Protein AF-A0A7S2IWB9-F1 (afdb_monomer_lite)

pLDDT: mean 87.56, std 14.98, range [42.12, 98.19]

Secondary structure (DSSP, 8-state):
-HHHHHHHHH-HHHHHHHHHHSTTHHHHHHHHHHH---HHHHHHHHHHHHHHHSS-HHHHHHHHHTTHHHHHHHHHHHS-TTTT-HHHHHHHHHHHHHHTSHHHHHHHHHTTHHHHHHHHHHHHHH----S---TT-TT-TT--------HHHHHHHHHHHHHHHHHHHHGGG-TT-TTTHHHHHHHHHHHHHTTGGGGGGGGGSSSS-HHHHHHHHHHHHHHTTSHHHHHHHHSPPTTT-PPPHHHHHHHHHHSSSS-HHHHHHHHHHHHHHHHH-HHHHHHHHHTTSPPP--S--------HHHHHHHHHHHHHTT-S-HHHHHHHHHHHHHHTTT-HHHHHHHHHHT----TT---

Radius of gyration: 24.84 Å; chains: 1; bounding box: 62×41×81 Å

InterPro domains:
  IPR011989 Armadillo-like helical [G3DSA:1.25.10.10] (1-359)
  IPR016024 Armadillo-type fold [SSF48371] (19-287)
  IPR024095 Vesicle tethering protein p115 [PTHR10013] (4-345)

Foldseek 3Di:
DVVLQVVCVVCVPVSLVVCVVDLCNLVVLLCQLQPPPDVVSNLVSLVSLLSNLQPDQVSLLSNLVNPLLVSLLVQLVVDQLQLLDPSLLSSLSSLLSSLLHLNSVLSCLVVCVLLSLLVSLVCLLVGPPPPDPPPPDPDCPVVPVPPDRPLCSSCSSNLSSLVSLVSLLVQCPDPPPPPRNVSSLSSLVSNLVSCLLVCQLSLPPPRHDPSSLLSSLSNLLSSLLDPSVVCQQQDDPPVPDDARNVLSLLCVLLDPDDDPVSNVSSLVSLLVSLLNDLVSLCQQLVQLAPDDCPPDPPDDSPRSNVSLNVQVVCVVVVNHDVNSPVSSVSSNCSSVHPDPVSVVVNVVRPPDPPPPPDD

Sequence (359 aa):
MVVLQRIYHHLPESVNNALLSDAMAVNSLMIILQSCSIDYVRNESLSFLLLLTADNAQIQQAVTMQGLPETLFAMLDEEDLGRGGKVARDVLKCLGNVAGNITCQRCIRETGGVAMLVLAMDKALGGRRAAGTDEDDDEDASNTNRLDVPEEARWACFLMLADIALVFAAAADSPGASGGAAGEKESLEALIRHGALGLLPRLTEEGPSLDAKLRLVRLLDALGANPLALEALNDVDPRGGTAAIFPTLVGLLVGRGPPLALRSALGRALCRAVARHSKLQEYLLASLSPPMDHGTQSAEGVLPGRSIVALLEQAAVGLSEPEHLWFALHLLLAGMRDNADVKGAALPTMRIADPGGDE

Structure (mmCIF, N/CA/C/O backbone):
data_AF-A0A7S2IWB9-F1
#
_entry.id   AF-A0A7S2IWB9-F1
#
loop_
_atom_site.group_PDB
_atom_site.id
_atom_site.type_symbol
_atom_site.label_atom_id
_atom_site.label_alt_id
_atom_site.label_comp_id
_atom_site.label_asym_id
_atom_site.label_entity_id
_atom_site.label_seq_id
_atom_site.pdbx_PDB_ins_code
_atom_site.Cartn_x
_atom_site.Cartn_y
_atom_site.Cartn_z
_atom_site.occupancy
_atom_site.B_iso_or_equiv
_atom_site.auth_seq_id
_atom_site.auth_comp_id
_atom_site.auth_asym_id
_atom_site.auth_atom_id
_atom_site.pdbx_PDB_model_num
ATOM 1 N N . MET A 1 1 ? -11.916 -2.924 31.547 1.00 90.00 1 MET A N 1
ATOM 2 C CA . MET A 1 1 ? -11.608 -3.430 30.192 1.00 90.00 1 MET A CA 1
ATOM 3 C C . MET A 1 1 ? -11.158 -4.882 30.189 1.00 90.00 1 MET A C 1
ATOM 5 O O . MET A 1 1 ? -11.884 -5.688 29.631 1.00 90.00 1 MET A O 1
ATOM 9 N N . VAL A 1 2 ? -10.084 -5.262 30.888 1.00 91.62 2 VAL A N 1
ATOM 10 C CA . VAL A 1 2 ? -9.583 -6.659 30.926 1.00 91.62 2 VAL A CA 1
ATOM 11 C C . VAL A 1 2 ? -10.664 -7.715 31.231 1.00 91.62 2 VAL A C 1
ATOM 13 O O . VAL A 1 2 ? -10.736 -8.745 30.568 1.00 91.62 2 VAL A O 1
ATOM 16 N N . VAL A 1 3 ? -11.556 -7.457 32.197 1.00 95.00 3 VAL A N 1
ATOM 17 C CA . VAL A 1 3 ? -12.666 -8.382 32.512 1.00 95.00 3 VAL A CA 1
ATOM 18 C C . VAL A 1 3 ? -13.630 -8.543 31.331 1.00 95.00 3 VAL A C 1
ATOM 20 O O . VAL A 1 3 ? -14.027 -9.664 31.034 1.00 95.00 3 VAL A O 1
ATOM 23 N N . LEU A 1 4 ? -13.968 -7.457 30.625 1.00 93.75 4 LEU A N 1
ATOM 24 C CA . LEU A 1 4 ? -14.850 -7.505 29.452 1.00 93.75 4 LEU A CA 1
ATOM 25 C C . LEU A 1 4 ? -14.212 -8.287 28.303 1.00 93.75 4 LEU A C 1
ATOM 27 O O . LEU A 1 4 ? -14.884 -9.119 27.706 1.00 93.75 4 LEU A O 1
ATOM 31 N N . GLN A 1 5 ? -12.914 -8.097 28.048 1.00 94.81 5 GLN A N 1
ATOM 32 C CA . GLN A 1 5 ? -12.179 -8.890 27.057 1.00 94.81 5 GLN A CA 1
ATOM 33 C C . GLN A 1 5 ? -12.209 -10.385 27.410 1.00 94.81 5 GLN A C 1
ATOM 35 O O . GLN A 1 5 ? -12.463 -11.231 26.555 1.00 94.81 5 GLN A O 1
ATOM 40 N N . ARG A 1 6 ? -12.014 -10.729 28.691 1.00 95.94 6 ARG A N 1
ATOM 41 C CA . ARG A 1 6 ? -12.081 -12.122 29.149 1.00 95.94 6 ARG A CA 1
ATOM 42 C C . ARG A 1 6 ? -13.478 -12.717 28.982 1.00 95.94 6 ARG A C 1
ATOM 44 O O . ARG A 1 6 ? -13.592 -13.852 28.536 1.00 95.94 6 ARG A O 1
ATOM 51 N N . ILE A 1 7 ? -14.530 -11.961 29.302 1.00 96.50 7 ILE A N 1
ATOM 52 C CA . ILE A 1 7 ? -15.917 -12.387 29.063 1.00 96.50 7 ILE A CA 1
ATOM 53 C C . ILE A 1 7 ? -16.158 -12.576 27.561 1.00 96.50 7 ILE A C 1
ATOM 55 O O . ILE A 1 7 ? -16.725 -13.591 27.172 1.00 96.50 7 ILE A O 1
ATOM 59 N N . TYR A 1 8 ? -15.677 -11.658 26.720 1.00 95.88 8 TYR A N 1
ATOM 60 C CA . TYR A 1 8 ? -15.828 -11.733 25.267 1.00 95.88 8 TYR A CA 1
ATOM 61 C C . TYR A 1 8 ? -15.210 -12.998 24.672 1.00 95.88 8 TYR A C 1
ATOM 63 O O . TYR A 1 8 ? -15.838 -13.651 23.848 1.00 95.88 8 TYR A O 1
ATOM 71 N N . HIS A 1 9 ? -14.028 -13.409 25.139 1.00 95.50 9 HIS A N 1
ATOM 72 C CA . HIS A 1 9 ? -13.406 -14.657 24.689 1.00 95.50 9 HIS A CA 1
ATOM 73 C C . HIS A 1 9 ? -14.229 -15.914 25.001 1.00 95.50 9 HIS A C 1
ATOM 75 O O . HIS A 1 9 ? -14.075 -16.921 24.316 1.00 95.50 9 HIS A O 1
ATOM 81 N N . HIS A 1 10 ? -15.091 -15.873 26.018 1.00 96.62 10 HIS A N 1
ATOM 82 C CA . HIS A 1 10 ? -15.955 -16.997 26.375 1.00 96.62 10 HIS A CA 1
ATOM 83 C C . HIS A 1 10 ? -17.374 -16.870 25.811 1.00 96.62 10 HIS A C 1
ATOM 85 O O . HIS A 1 10 ? -18.030 -17.888 25.605 1.00 96.62 10 HIS A O 1
ATOM 91 N N . LEU A 1 11 ? -17.863 -15.646 25.590 1.00 96.56 11 LEU A N 1
ATOM 92 C CA . LEU A 1 11 ? -19.256 -15.348 25.246 1.00 96.56 11 LEU A CA 1
ATOM 93 C C . LEU A 1 11 ? -19.363 -14.224 24.190 1.00 96.56 11 LEU A C 1
ATOM 95 O O . LEU A 1 11 ? -20.010 -13.205 24.454 1.00 96.56 11 LEU A O 1
ATOM 99 N N . PRO A 1 12 ? -18.756 -14.368 22.997 1.00 95.31 12 PRO A N 1
ATOM 100 C CA . PRO A 1 12 ? -18.666 -13.274 22.028 1.00 95.31 12 PRO A CA 1
ATOM 101 C C . PRO A 1 12 ? -20.040 -12.838 21.506 1.00 95.31 12 PRO A C 1
ATOM 103 O O . PRO A 1 12 ? -20.332 -11.646 21.465 1.00 95.31 12 PRO A O 1
ATOM 106 N N . GLU A 1 13 ? -20.924 -13.785 21.179 1.00 95.12 13 GLU A N 1
ATOM 107 C CA . GLU A 1 13 ? -22.274 -13.485 20.681 1.00 95.12 13 GLU A CA 1
ATOM 108 C C . GLU A 1 13 ? -23.126 -12.763 21.726 1.00 95.12 13 GLU A C 1
ATOM 110 O O . GLU A 1 13 ? -23.769 -11.762 21.420 1.00 95.12 13 GLU A O 1
ATOM 115 N N . SER A 1 14 ? -23.096 -13.223 22.980 1.00 95.44 14 SER A N 1
ATOM 116 C CA . SER A 1 14 ? -23.854 -12.599 24.067 1.00 95.44 14 SER A CA 1
ATOM 117 C C . SER A 1 14 ? -23.387 -11.172 24.332 1.00 95.44 14 SER A C 1
ATOM 119 O O . SER A 1 14 ? -24.215 -10.286 24.533 1.00 95.44 14 SER A O 1
ATOM 121 N N . VAL A 1 15 ? -22.071 -10.934 24.307 1.00 95.06 15 VAL A N 1
ATOM 122 C CA . VAL A 1 15 ? -21.514 -9.587 24.474 1.00 95.06 15 VAL A CA 1
ATOM 123 C C . VAL A 1 15 ? -21.871 -8.705 23.279 1.00 95.06 15 VAL A C 1
ATOM 125 O O . VAL A 1 15 ? -22.332 -7.588 23.487 1.00 95.06 15 VAL A O 1
ATOM 128 N N . ASN A 1 16 ? -21.736 -9.202 22.047 1.00 94.50 16 ASN A N 1
ATOM 129 C CA . ASN A 1 16 ? -22.111 -8.462 20.841 1.00 94.50 16 ASN A CA 1
ATOM 130 C C . ASN A 1 16 ? -23.588 -8.059 20.858 1.00 94.50 16 ASN A C 1
ATOM 132 O O . ASN A 1 16 ? -23.910 -6.894 20.641 1.00 94.50 16 ASN A O 1
ATOM 136 N N . ASN A 1 17 ? -24.478 -8.996 21.180 1.00 94.31 17 ASN A N 1
ATOM 137 C CA . ASN A 1 17 ? -25.911 -8.735 21.269 1.00 94.31 17 ASN A CA 1
ATOM 138 C C . ASN A 1 17 ? -26.231 -7.726 22.376 1.00 94.31 17 ASN A C 1
ATOM 140 O O . ASN A 1 17 ? -27.029 -6.820 22.156 1.00 94.31 17 ASN A O 1
ATOM 144 N N . ALA A 1 18 ? -25.583 -7.837 23.541 1.00 94.56 18 ALA A N 1
ATOM 145 C CA . ALA A 1 18 ? -25.755 -6.877 24.626 1.00 94.56 18 ALA A CA 1
ATOM 146 C C . ALA A 1 18 ? -25.308 -5.465 24.208 1.00 94.56 18 ALA A C 1
ATOM 148 O O . ALA A 1 18 ? -26.065 -4.511 24.382 1.00 94.56 18 ALA A O 1
ATOM 149 N N . LEU A 1 19 ? -24.127 -5.340 23.592 1.00 94.00 19 LEU A N 1
ATOM 150 C CA . LEU A 1 19 ? -23.590 -4.064 23.110 1.00 94.00 19 LEU A CA 1
ATOM 151 C C . LEU A 1 19 ? -24.460 -3.426 22.024 1.00 94.00 19 LEU A C 1
ATOM 153 O O . LEU A 1 19 ? -24.614 -2.212 22.015 1.00 94.00 19 LEU A O 1
ATOM 157 N N . LEU A 1 20 ? -25.023 -4.227 21.119 1.00 94.25 20 LEU A N 1
ATOM 158 C CA . LEU A 1 20 ? -25.897 -3.737 20.051 1.00 94.25 20 LEU A CA 1
ATOM 159 C C . LEU A 1 20 ? -27.316 -3.423 20.549 1.00 94.25 20 LEU A C 1
ATOM 161 O O . LEU A 1 20 ? -28.002 -2.597 19.952 1.00 94.25 20 LEU A O 1
ATOM 165 N N . SER A 1 21 ? -27.759 -4.061 21.637 1.00 95.25 21 SER A N 1
ATOM 166 C CA . SER A 1 21 ? -29.061 -3.785 22.258 1.00 95.25 21 SER A CA 1
ATOM 167 C C . SER A 1 21 ? -29.086 -2.491 23.076 1.00 95.25 21 SER A C 1
ATOM 169 O O . SER A 1 21 ? -30.143 -1.876 23.214 1.00 95.25 21 SER A O 1
ATOM 171 N N . ASP A 1 22 ? -27.934 -2.063 23.600 1.00 94.06 22 ASP A N 1
ATOM 172 C CA . ASP A 1 22 ? -27.782 -0.813 24.342 1.00 94.06 22 ASP A CA 1
ATOM 173 C C . ASP A 1 22 ? -27.199 0.283 23.440 1.00 94.06 22 ASP A C 1
ATOM 175 O O . ASP A 1 22 ? -26.006 0.303 23.131 1.00 94.06 22 ASP A O 1
ATOM 179 N N . ALA A 1 23 ? -28.043 1.247 23.064 1.00 84.00 23 ALA A N 1
ATOM 180 C CA . ALA A 1 23 ? -27.674 2.361 22.191 1.00 84.00 23 ALA A CA 1
ATOM 181 C C . ALA A 1 23 ? -26.480 3.196 22.704 1.00 84.00 23 ALA A C 1
ATOM 183 O O . ALA A 1 23 ? -25.800 3.842 21.906 1.00 84.00 23 ALA A O 1
ATOM 184 N N . MET A 1 24 ? -26.202 3.190 24.014 1.00 93.06 24 MET A N 1
ATOM 185 C CA . MET A 1 24 ? -25.128 3.984 24.622 1.00 93.06 24 MET A CA 1
ATOM 186 C C . MET A 1 24 ? -23.838 3.195 24.858 1.00 93.06 24 MET A C 1
ATOM 188 O O . MET A 1 24 ? -22.800 3.805 25.140 1.00 93.06 24 MET A O 1
ATOM 192 N N . ALA A 1 25 ? -23.868 1.866 24.750 1.00 93.75 25 ALA A N 1
ATOM 193 C CA . ALA A 1 25 ? -22.729 1.027 25.108 1.00 93.75 25 ALA A CA 1
ATOM 194 C C . ALA A 1 25 ? -21.527 1.261 24.182 1.00 93.75 25 ALA A C 1
ATOM 196 O O . ALA A 1 25 ? -20.418 1.516 24.656 1.00 93.75 25 ALA A O 1
ATOM 197 N N . VAL A 1 26 ? -21.754 1.259 22.864 1.00 93.56 26 VAL A N 1
ATOM 198 C CA . VAL A 1 26 ? -20.703 1.542 21.870 1.00 93.56 26 VAL A CA 1
ATOM 199 C C . VAL A 1 26 ? -20.171 2.972 22.034 1.00 93.56 26 VAL A C 1
ATOM 201 O O . VAL A 1 26 ? -18.960 3.172 22.064 1.00 93.56 26 VAL A O 1
ATOM 204 N N . ASN A 1 27 ? -21.063 3.942 22.271 1.00 94.25 27 ASN A N 1
ATOM 205 C CA . ASN A 1 27 ? -20.683 5.343 22.488 1.00 94.25 27 ASN A CA 1
ATOM 206 C C . ASN A 1 27 ? -19.792 5.520 23.722 1.00 94.25 27 ASN A C 1
ATOM 208 O O . ASN A 1 27 ? -18.806 6.248 23.695 1.00 94.25 27 ASN A O 1
ATOM 212 N N . SER A 1 28 ? -20.088 4.795 24.797 1.00 94.75 28 SER A N 1
ATOM 213 C CA . SER A 1 28 ? -19.280 4.827 26.015 1.00 94.75 28 SER A CA 1
ATOM 214 C C . SER A 1 28 ? -17.876 4.253 25.785 1.00 94.75 28 SER A C 1
ATOM 216 O O . SER A 1 28 ? -16.904 4.798 26.306 1.00 94.75 28 SER A O 1
ATOM 218 N N . LEU A 1 29 ? -17.738 3.199 24.971 1.00 94.75 29 LEU A N 1
ATOM 219 C CA . LEU A 1 29 ? -16.427 2.676 24.562 1.00 94.75 29 LEU A CA 1
ATOM 220 C C . LEU A 1 29 ? -15.639 3.695 23.730 1.00 94.75 29 LEU A C 1
ATOM 222 O O . LEU A 1 29 ? -14.445 3.884 23.973 1.00 94.75 29 LEU A O 1
ATOM 226 N N . MET A 1 30 ? -16.310 4.383 22.804 1.00 96.69 30 MET A N 1
ATOM 227 C CA . MET A 1 30 ? -15.695 5.429 21.986 1.00 96.69 30 MET A CA 1
ATOM 228 C C . MET A 1 30 ? -15.232 6.626 22.818 1.00 96.69 30 MET A C 1
ATOM 230 O O . MET A 1 30 ? -14.096 7.064 22.656 1.00 96.69 30 MET A O 1
ATOM 234 N N . ILE A 1 31 ? -16.032 7.082 23.788 1.00 96.62 31 ILE A N 1
ATOM 235 C CA . ILE A 1 31 ? -15.641 8.152 24.721 1.00 96.62 31 ILE A CA 1
ATOM 236 C C . ILE A 1 31 ? -14.392 7.759 25.521 1.00 96.62 31 ILE A C 1
ATOM 238 O O . ILE A 1 31 ? -13.494 8.579 25.708 1.00 96.62 31 ILE A O 1
ATOM 242 N N . ILE A 1 32 ? -14.291 6.502 25.974 1.00 96.00 32 ILE A N 1
ATOM 243 C CA . ILE A 1 32 ? -13.085 6.022 26.666 1.00 96.00 32 ILE A CA 1
ATOM 244 C C . ILE A 1 32 ? -11.876 6.066 25.726 1.00 96.00 32 ILE A C 1
ATOM 246 O O . ILE A 1 32 ? -10.801 6.475 26.152 1.00 96.00 32 ILE A O 1
ATOM 250 N N . LEU A 1 33 ? -12.026 5.673 24.460 1.00 96.38 33 LEU A N 1
ATOM 251 C CA . LEU A 1 33 ? -10.920 5.724 23.504 1.00 96.38 33 LEU A CA 1
ATOM 252 C C . LEU A 1 33 ? -10.476 7.171 23.208 1.00 96.38 33 LEU A C 1
ATOM 254 O O . LEU A 1 33 ? -9.281 7.437 23.147 1.00 96.38 33 LEU A O 1
ATOM 258 N N . GLN A 1 34 ? -11.429 8.095 23.059 1.00 95.88 34 GLN A N 1
ATOM 259 C CA . GLN A 1 34 ? -11.192 9.475 22.618 1.00 95.88 34 GLN A CA 1
ATOM 260 C C . GLN A 1 34 ? -10.764 10.429 23.737 1.00 95.88 34 GLN A C 1
ATOM 262 O O . GLN A 1 34 ? -10.022 11.374 23.491 1.00 95.88 34 GLN A O 1
ATOM 267 N N . SER A 1 35 ? -11.275 10.244 24.956 1.00 94.81 35 SER A N 1
ATOM 268 C CA . SER A 1 35 ? -11.145 11.233 26.037 1.00 94.81 35 SER A CA 1
ATOM 269 C C . SER A 1 35 ? -10.413 10.715 27.274 1.00 94.81 35 SER A C 1
ATOM 271 O O . SER A 1 35 ? -10.185 11.482 28.211 1.00 94.81 35 SER A O 1
ATOM 273 N N . CYS A 1 36 ? -10.051 9.429 27.331 1.00 94.19 36 CYS A N 1
ATOM 274 C CA . CYS A 1 36 ? -9.325 8.910 28.484 1.00 94.19 36 CYS A CA 1
ATOM 275 C C . CYS A 1 36 ? -7.863 9.367 28.457 1.00 94.19 36 CYS A C 1
ATOM 277 O O . CYS A 1 36 ? -7.099 8.988 27.576 1.00 94.19 36 CYS A O 1
ATOM 279 N N . SER A 1 37 ? -7.460 10.121 29.480 1.00 93.88 37 SER A N 1
ATOM 280 C CA . SER A 1 37 ? -6.076 10.572 29.678 1.00 93.88 37 SER A CA 1
ATOM 281 C C . SER A 1 37 ? -5.134 9.484 30.205 1.00 93.88 37 SER A C 1
ATOM 283 O O . SER A 1 37 ? -3.933 9.708 30.313 1.00 93.88 37 SER A O 1
ATOM 285 N N . ILE A 1 38 ? -5.663 8.313 30.577 1.00 95.75 38 ILE A N 1
ATOM 286 C CA . ILE A 1 38 ? -4.877 7.205 31.120 1.00 95.75 38 ILE A CA 1
ATOM 287 C C . ILE A 1 38 ? -4.569 6.230 29.983 1.00 95.75 38 ILE A C 1
ATOM 289 O O . ILE A 1 38 ? -5.414 5.402 29.633 1.00 95.75 38 ILE A O 1
ATOM 293 N N . ASP A 1 39 ? -3.340 6.276 29.461 1.00 93.69 39 ASP A N 1
ATOM 294 C CA . ASP A 1 39 ? -2.901 5.456 28.320 1.00 93.69 39 ASP A CA 1
ATOM 295 C C . ASP A 1 39 ? -3.203 3.971 28.493 1.00 93.69 39 ASP A C 1
ATOM 297 O O . ASP A 1 39 ? -3.683 3.319 27.572 1.00 93.69 39 ASP A O 1
ATOM 301 N N . TYR A 1 40 ? -2.986 3.421 29.690 1.00 95.12 40 TYR A N 1
ATOM 302 C CA . TYR A 1 40 ? -3.291 2.017 29.960 1.00 95.12 40 TYR A CA 1
ATOM 303 C C . TYR A 1 40 ? -4.772 1.687 29.715 1.00 95.12 40 TYR A C 1
ATOM 305 O O . TYR A 1 40 ? -5.094 0.696 29.065 1.00 95.12 40 TYR A O 1
ATOM 313 N N . VAL A 1 41 ? -5.689 2.535 30.189 1.00 95.81 41 VAL A N 1
ATOM 314 C CA . VAL A 1 41 ? -7.133 2.323 30.014 1.00 95.81 41 VAL A CA 1
ATOM 315 C C . VAL A 1 41 ? -7.530 2.516 28.550 1.00 95.81 41 VAL A C 1
ATOM 317 O O . VAL A 1 41 ? -8.294 1.704 28.026 1.00 95.81 41 VAL A O 1
ATOM 320 N N . ARG A 1 42 ? -6.973 3.533 27.880 1.00 96.50 42 ARG A N 1
ATOM 321 C CA . ARG A 1 42 ? -7.159 3.785 26.443 1.00 96.50 42 ARG A CA 1
ATOM 322 C C . ARG A 1 42 ? -6.704 2.587 25.599 1.00 96.50 42 ARG A C 1
ATOM 324 O O . ARG A 1 42 ? -7.469 2.093 24.775 1.00 96.50 42 ARG A O 1
ATOM 331 N N . ASN A 1 43 ? -5.517 2.047 25.872 1.00 95.88 43 ASN A N 1
ATOM 332 C CA . ASN A 1 43 ? -4.926 0.914 25.151 1.00 95.88 43 ASN A CA 1
ATOM 333 C C . ASN A 1 43 ? -5.683 -0.404 25.385 1.00 95.88 43 ASN A C 1
ATOM 335 O O . ASN A 1 43 ? -5.835 -1.216 24.468 1.00 95.88 43 ASN A O 1
ATOM 339 N N . GLU A 1 44 ? -6.206 -0.622 26.592 1.00 96.44 44 GLU A N 1
ATOM 340 C CA . GLU A 1 44 ? -7.084 -1.761 26.881 1.00 96.44 44 GLU A CA 1
ATOM 341 C C . GLU A 1 44 ? -8.476 -1.602 26.241 1.00 96.44 44 GLU A C 1
ATOM 343 O O . GLU A 1 44 ? -9.094 -2.598 25.858 1.00 96.44 44 GLU A O 1
ATOM 348 N N . SER A 1 45 ? -8.970 -0.366 26.089 1.00 96.62 45 SER A N 1
ATOM 349 C CA . SER A 1 45 ? -10.192 -0.074 25.325 1.00 96.62 45 SER A CA 1
ATOM 350 C C . SER A 1 45 ? -9.993 -0.373 23.837 1.00 96.62 45 SER A C 1
ATOM 352 O O . SER A 1 45 ? -10.792 -1.096 23.244 1.00 96.62 45 SER A O 1
ATOM 354 N N . LEU A 1 46 ? -8.873 0.073 23.255 1.00 97.44 46 LEU A N 1
ATOM 355 C CA . LEU A 1 46 ? -8.477 -0.263 21.885 1.00 97.44 46 LEU A CA 1
ATOM 356 C C . LEU A 1 46 ? -8.375 -1.781 21.681 1.00 97.44 46 LEU A C 1
ATOM 358 O O . LEU A 1 46 ? -8.905 -2.311 20.709 1.00 97.44 46 LEU A O 1
ATOM 362 N N . SER A 1 47 ? -7.733 -2.488 22.615 1.00 96.81 47 SER A N 1
ATOM 363 C CA . SER A 1 47 ? -7.605 -3.950 22.558 1.00 96.81 47 SER A CA 1
ATOM 364 C C . SER A 1 47 ? -8.971 -4.643 22.591 1.00 96.81 47 SER A C 1
ATOM 366 O O . SER A 1 47 ? -9.175 -5.652 21.920 1.00 96.81 47 SER A O 1
ATOM 368 N N . PHE A 1 48 ? -9.937 -4.093 23.332 1.00 97.12 48 PHE A N 1
ATOM 369 C CA . PHE A 1 48 ? -11.302 -4.610 23.337 1.00 97.12 48 PHE A CA 1
ATOM 370 C C . PHE A 1 48 ? -12.046 -4.300 22.029 1.00 97.12 48 PHE A C 1
ATOM 372 O O . PHE A 1 48 ? -12.682 -5.190 21.471 1.00 97.12 48 PHE A O 1
ATOM 379 N N . LEU A 1 49 ? -11.912 -3.086 21.486 1.00 97.12 49 LEU A N 1
ATOM 380 C CA . LEU A 1 49 ? -12.471 -2.725 20.178 1.00 97.12 49 LEU A CA 1
ATOM 381 C C . LEU A 1 49 ? -11.909 -3.589 19.047 1.00 97.12 49 LEU A C 1
ATOM 383 O O . LEU A 1 49 ? -12.656 -3.984 18.155 1.00 97.12 49 LEU A O 1
ATOM 387 N N . LEU A 1 50 ? -10.626 -3.943 19.102 1.00 96.75 50 LEU A N 1
ATOM 388 C CA . LEU A 1 50 ? -10.016 -4.880 18.165 1.00 96.75 50 LEU A CA 1
ATOM 389 C C . LEU A 1 50 ? -10.725 -6.248 18.178 1.00 96.75 50 LEU A C 1
ATOM 391 O O . LEU A 1 50 ? -10.992 -6.806 17.116 1.00 96.75 50 LEU A O 1
ATOM 395 N N . LEU A 1 51 ? -11.071 -6.771 19.360 1.00 96.56 51 LEU A N 1
ATOM 396 C CA . LEU A 1 51 ? -11.820 -8.029 19.492 1.00 96.56 51 LEU A CA 1
ATOM 397 C C . LEU A 1 51 ? -13.254 -7.911 18.962 1.00 96.56 51 LEU A C 1
ATOM 399 O O . LEU A 1 51 ? -13.743 -8.819 18.290 1.00 96.56 51 LEU A O 1
ATOM 403 N N . LEU A 1 52 ? -13.924 -6.797 19.263 1.00 96.50 52 LEU A N 1
ATOM 404 C CA . LEU A 1 52 ? -15.305 -6.550 18.848 1.00 96.50 52 LEU A CA 1
ATOM 405 C C . LEU A 1 52 ? -15.438 -6.351 17.334 1.00 96.50 52 LEU A C 1
ATOM 407 O O . LEU A 1 52 ? -16.428 -6.764 16.735 1.00 96.50 52 LEU A O 1
ATOM 411 N N . THR A 1 53 ? -14.450 -5.712 16.711 1.00 97.00 53 THR A N 1
ATOM 412 C CA . THR A 1 53 ? -14.484 -5.379 15.283 1.00 97.00 53 THR A CA 1
ATOM 413 C C . THR A 1 53 ? -13.987 -6.502 14.384 1.00 97.00 53 THR A C 1
ATOM 415 O O . THR A 1 53 ? -14.175 -6.383 13.181 1.00 97.00 53 THR A O 1
ATOM 418 N N . ALA A 1 54 ? -13.395 -7.576 14.918 1.00 96.06 54 ALA A N 1
ATOM 419 C CA . ALA A 1 54 ? -12.787 -8.639 14.111 1.00 96.06 54 ALA A CA 1
ATOM 420 C C . ALA A 1 54 ? -13.759 -9.236 13.079 1.00 96.06 54 ALA A C 1
ATOM 422 O O . ALA A 1 54 ? -13.458 -9.231 11.891 1.00 96.06 54 ALA A O 1
ATOM 423 N N . ASP A 1 55 ? -14.955 -9.646 13.517 1.00 92.25 55 ASP A N 1
ATOM 424 C CA . ASP A 1 55 ? -15.906 -10.390 12.675 1.00 92.25 55 ASP A CA 1
ATOM 425 C C . ASP A 1 55 ? -17.356 -9.878 12.783 1.00 92.25 55 ASP A C 1
ATOM 427 O O . ASP A 1 55 ? -18.307 -10.580 12.441 1.00 92.25 55 ASP A O 1
ATOM 431 N N . ASN A 1 56 ? -17.565 -8.651 13.277 1.00 95.81 56 ASN A N 1
ATOM 432 C CA . ASN A 1 56 ? -18.908 -8.099 13.474 1.00 95.81 56 ASN A CA 1
ATOM 433 C C . ASN A 1 56 ? -19.149 -6.827 12.651 1.00 95.81 56 ASN A C 1
ATOM 435 O O . ASN A 1 56 ? -18.822 -5.716 13.071 1.00 95.81 56 ASN A O 1
ATOM 439 N N . ALA A 1 57 ? -19.802 -6.991 11.498 1.00 96.06 57 ALA A N 1
ATOM 440 C CA . ALA A 1 57 ? -20.104 -5.899 10.574 1.00 96.06 57 ALA A CA 1
ATOM 441 C C . ALA A 1 57 ? -21.003 -4.801 11.169 1.00 96.06 57 ALA A C 1
ATOM 443 O O . ALA A 1 57 ? -20.850 -3.633 10.814 1.00 96.06 57 ALA A O 1
ATOM 444 N N . GLN A 1 58 ? -21.925 -5.151 12.072 1.00 96.38 58 GLN A N 1
ATOM 445 C CA . GLN A 1 58 ? -22.809 -4.171 12.710 1.00 96.38 58 GLN A CA 1
ATOM 446 C C . GLN A 1 58 ? -22.040 -3.319 13.717 1.00 96.38 58 GLN A C 1
ATOM 448 O O . GLN A 1 58 ? -22.192 -2.100 13.728 1.00 96.38 58 GLN A O 1
ATOM 453 N N . ILE A 1 59 ? -21.168 -3.942 14.515 1.00 96.75 59 ILE A N 1
ATOM 454 C CA . ILE A 1 59 ? -20.307 -3.204 15.440 1.00 96.75 59 ILE A CA 1
ATOM 455 C C . ILE A 1 59 ? -19.328 -2.327 14.668 1.00 96.75 59 ILE A C 1
ATOM 457 O O . ILE A 1 59 ? -19.220 -1.156 15.010 1.00 96.75 59 ILE A O 1
ATOM 461 N N . GLN A 1 60 ? -18.678 -2.843 13.616 1.00 97.69 60 GLN A N 1
ATOM 462 C CA . GLN A 1 60 ? -17.804 -2.054 12.736 1.00 97.69 60 GLN A CA 1
ATOM 463 C C . GLN A 1 60 ? -18.515 -0.788 12.237 1.00 97.69 60 GLN A C 1
ATOM 465 O O . GLN A 1 60 ? -17.983 0.308 12.376 1.00 97.69 60 GLN A O 1
ATOM 470 N N . GLN A 1 61 ? -19.744 -0.915 11.726 1.00 96.81 61 GLN A N 1
ATOM 471 C CA . GLN A 1 61 ? -20.530 0.239 11.286 1.00 96.81 61 GLN A CA 1
ATOM 472 C C . GLN A 1 61 ? -20.848 1.189 12.447 1.00 96.81 61 GLN A C 1
ATOM 474 O O . GLN A 1 61 ? -20.657 2.394 12.309 1.00 96.81 61 GLN A O 1
ATOM 479 N N . ALA A 1 62 ? -21.278 0.669 13.599 1.00 96.44 62 ALA A N 1
ATOM 480 C CA . ALA A 1 62 ? -21.619 1.487 14.761 1.00 96.44 62 ALA A CA 1
ATOM 481 C C . ALA A 1 62 ? -20.426 2.311 15.276 1.00 96.44 62 ALA A C 1
ATOM 483 O O . ALA A 1 62 ? -20.576 3.509 15.509 1.00 96.44 62 ALA A O 1
ATOM 484 N N . VAL A 1 63 ? -19.240 1.704 15.409 1.00 97.12 63 VAL A N 1
ATOM 485 C CA . VAL A 1 63 ? -18.028 2.417 15.853 1.00 97.12 63 VAL A CA 1
ATOM 486 C C . VAL A 1 63 ? -17.520 3.388 14.788 1.00 97.12 63 VAL A C 1
ATOM 488 O O . VAL A 1 63 ? -17.070 4.481 15.123 1.00 97.12 63 VAL A O 1
ATOM 491 N N . THR A 1 64 ? -17.636 3.045 13.499 1.00 97.00 64 THR A N 1
ATOM 492 C CA . THR A 1 64 ? -17.263 3.953 12.408 1.00 97.00 64 THR A CA 1
ATOM 493 C C . THR A 1 64 ? -18.131 5.210 12.408 1.00 97.00 64 THR A C 1
ATOM 495 O O . THR A 1 64 ? -17.591 6.308 12.330 1.00 97.00 64 THR A O 1
ATOM 498 N N . MET A 1 65 ? -19.446 5.079 12.605 1.00 95.00 65 MET A N 1
ATOM 499 C CA . MET A 1 65 ? -20.365 6.227 12.694 1.00 95.00 65 MET A CA 1
ATOM 500 C C . MET A 1 65 ? -20.111 7.122 13.919 1.00 95.00 65 MET A C 1
ATOM 502 O O . MET A 1 65 ? -20.591 8.251 13.964 1.00 95.00 65 MET A O 1
ATOM 506 N N . GLN A 1 66 ? -19.357 6.635 14.907 1.00 95.56 66 GLN A N 1
ATOM 507 C CA . GLN A 1 66 ? -18.950 7.383 16.101 1.00 95.56 66 GLN A CA 1
ATOM 508 C C . GLN A 1 66 ? -17.533 7.975 15.993 1.00 95.56 66 GLN A C 1
ATOM 510 O O . GLN A 1 66 ? -16.970 8.434 16.987 1.00 95.56 66 GLN A O 1
ATOM 515 N N . GLY A 1 67 ? -16.945 7.975 14.795 1.00 95.94 67 GLY A N 1
ATOM 516 C CA . GLY A 1 67 ? -15.655 8.609 14.533 1.00 95.94 67 GLY A CA 1
ATOM 517 C C . GLY A 1 67 ? -14.441 7.752 14.906 1.00 95.94 67 GLY A C 1
ATOM 518 O O . GLY A 1 67 ? -13.396 8.271 15.317 1.00 95.94 67 GLY A O 1
ATOM 519 N N . LEU A 1 68 ? -14.570 6.419 14.842 1.00 97.12 68 LEU A N 1
ATOM 520 C CA . LEU A 1 68 ? -13.435 5.525 15.082 1.00 97.12 68 LEU A CA 1
ATOM 521 C C . LEU A 1 68 ? -12.262 5.774 14.114 1.00 97.12 68 LEU A C 1
ATOM 523 O O . LEU A 1 68 ? -11.145 5.857 14.617 1.00 97.12 68 LEU A O 1
ATOM 527 N N . PRO A 1 69 ? -12.441 5.918 12.784 1.00 96.88 69 PRO A N 1
ATOM 528 C CA . PRO A 1 69 ? -11.315 6.126 11.872 1.00 96.88 69 PRO A CA 1
ATOM 529 C C . PRO A 1 69 ? -10.444 7.331 12.234 1.00 96.88 69 PRO A C 1
ATOM 531 O O . PRO A 1 69 ? -9.225 7.206 12.297 1.00 96.88 69 PRO A O 1
ATOM 534 N N . GLU A 1 70 ? -11.059 8.473 12.537 1.00 97.06 70 GLU A N 1
ATOM 535 C CA . GLU A 1 70 ? -10.375 9.714 12.911 1.00 97.06 70 GLU A CA 1
ATOM 536 C C . GLU A 1 70 ? -9.612 9.521 14.221 1.00 97.06 70 GLU A C 1
ATOM 538 O O . GLU A 1 70 ? -8.457 9.926 14.340 1.00 97.06 70 GLU A O 1
ATOM 543 N N . THR A 1 71 ? -10.236 8.827 15.178 1.00 97.44 71 THR A N 1
ATOM 544 C CA . THR A 1 71 ? -9.608 8.481 16.459 1.00 97.44 71 THR A CA 1
ATOM 545 C C . THR A 1 71 ? -8.391 7.576 16.249 1.00 97.44 71 THR A C 1
ATOM 547 O O . THR A 1 71 ? -7.341 7.809 16.842 1.00 97.44 71 THR A O 1
ATOM 550 N N . LEU A 1 72 ? -8.496 6.562 15.382 1.00 97.75 72 LEU A N 1
ATOM 551 C CA . LEU A 1 72 ? -7.388 5.655 15.075 1.00 97.75 72 LEU A CA 1
ATOM 552 C C . LEU A 1 72 ? -6.239 6.391 14.372 1.00 97.75 72 LEU A C 1
ATOM 554 O O . LEU A 1 72 ? -5.088 6.178 14.739 1.00 97.75 72 LEU A O 1
ATOM 558 N N . PHE A 1 73 ? -6.517 7.281 13.413 1.00 97.50 73 PHE A N 1
ATOM 559 C CA . PHE A 1 73 ? -5.466 8.078 12.770 1.00 97.50 73 PHE A CA 1
ATOM 560 C C . PHE A 1 73 ? -4.790 9.050 13.742 1.00 97.50 73 PHE A C 1
ATOM 562 O O . PHE A 1 73 ? -3.565 9.126 13.740 1.00 97.50 73 PHE A O 1
ATOM 569 N N . ALA A 1 74 ? -5.546 9.703 14.632 1.00 96.06 74 ALA A N 1
ATOM 570 C CA . ALA A 1 74 ? -4.969 10.542 15.683 1.00 96.06 74 ALA A CA 1
ATOM 571 C C . ALA A 1 74 ? -4.025 9.739 16.600 1.00 96.06 74 ALA A C 1
ATOM 573 O O . ALA A 1 74 ? -2.916 10.181 16.891 1.00 96.06 74 ALA A O 1
ATOM 574 N N . MET A 1 75 ? -4.412 8.515 16.980 1.00 95.75 75 MET A N 1
ATOM 575 C CA . MET A 1 75 ? -3.531 7.618 17.736 1.00 95.75 75 MET A CA 1
ATOM 576 C C . MET A 1 75 ? -2.294 7.188 16.926 1.00 95.75 75 MET A C 1
ATOM 578 O O . MET A 1 75 ? -1.210 7.092 17.489 1.00 95.75 75 MET A O 1
ATOM 582 N N . LEU A 1 76 ? -2.405 6.943 15.613 1.00 95.25 76 LEU A N 1
ATOM 583 C CA . LEU A 1 76 ? -1.234 6.635 14.768 1.00 95.25 76 LEU A CA 1
ATOM 584 C C . LEU A 1 76 ? -0.255 7.807 14.661 1.00 95.25 76 LEU A C 1
ATOM 586 O O . LEU A 1 76 ? 0.953 7.588 14.514 1.00 95.25 76 LEU A O 1
ATOM 590 N N . ASP A 1 77 ? -0.751 9.040 14.726 1.00 93.81 77 ASP A N 1
ATOM 591 C CA . ASP A 1 77 ? 0.094 10.228 14.690 1.00 93.81 77 ASP A CA 1
ATOM 592 C C . ASP A 1 77 ? 0.943 10.374 15.960 1.00 93.81 77 ASP A C 1
ATOM 594 O O . ASP A 1 77 ? 2.111 10.768 15.856 1.00 93.81 77 ASP A O 1
ATOM 598 N N . GLU A 1 78 ? 0.418 9.955 17.116 1.00 92.38 78 GLU A N 1
ATOM 599 C CA . GLU A 1 78 ? 1.142 9.883 18.395 1.00 92.38 78 GLU A CA 1
ATOM 600 C C . GLU A 1 78 ? 2.242 8.800 18.403 1.00 92.38 78 GLU A C 1
ATOM 602 O O . GLU A 1 78 ? 3.241 8.923 19.114 1.00 92.38 78 GLU A O 1
ATOM 607 N N . GLU A 1 79 ? 2.093 7.747 17.595 1.00 91.94 79 GLU A N 1
ATOM 608 C CA . GLU A 1 79 ? 2.963 6.570 17.619 1.00 91.94 79 GLU A CA 1
ATOM 609 C C . GLU A 1 79 ? 4.173 6.660 16.660 1.00 91.94 79 GLU A C 1
ATOM 611 O O . GLU A 1 79 ? 4.128 7.237 15.565 1.00 91.94 79 GLU A O 1
ATOM 616 N N . ASP A 1 80 ? 5.280 6.005 17.041 1.00 90.06 80 ASP A N 1
ATOM 617 C CA . ASP A 1 80 ? 6.444 5.803 16.166 1.00 90.06 80 ASP A CA 1
ATOM 618 C C . ASP A 1 80 ? 6.246 4.554 15.295 1.00 90.06 80 ASP A C 1
ATOM 620 O O . ASP A 1 80 ? 6.597 3.426 15.667 1.00 90.06 80 ASP A O 1
ATOM 624 N N . LEU A 1 81 ? 5.696 4.769 14.098 1.00 91.38 81 LEU A N 1
ATOM 625 C CA . LEU A 1 81 ? 5.428 3.707 13.125 1.00 91.38 81 LEU A CA 1
ATOM 626 C C . LEU A 1 81 ? 6.692 2.939 12.711 1.00 91.38 81 LEU A C 1
ATOM 628 O O . LEU A 1 81 ? 6.591 1.763 12.372 1.00 91.38 81 LEU A O 1
ATOM 632 N N . GLY A 1 82 ? 7.873 3.563 12.791 1.00 86.12 82 GLY A N 1
ATOM 633 C CA . GLY A 1 82 ? 9.147 2.918 12.474 1.00 86.12 82 GLY A CA 1
ATOM 634 C C . GLY A 1 82 ? 9.666 1.993 13.579 1.00 86.12 82 GLY A C 1
ATOM 635 O O . GLY A 1 82 ? 10.557 1.187 13.321 1.00 86.12 82 GLY A O 1
ATOM 636 N N . ARG A 1 83 ? 9.138 2.091 14.807 1.00 85.75 83 ARG A N 1
ATOM 637 C CA . ARG A 1 83 ? 9.420 1.136 15.898 1.00 85.75 83 ARG A CA 1
ATOM 638 C C . ARG A 1 83 ? 8.450 -0.039 15.916 1.00 85.75 83 ARG A C 1
ATOM 640 O O . ARG A 1 83 ? 8.734 -1.055 16.545 1.00 85.75 83 ARG A O 1
ATOM 647 N N . GLY A 1 84 ? 7.297 0.107 15.266 1.00 84.06 84 GLY A N 1
ATOM 648 C CA . GLY A 1 84 ? 6.293 -0.945 15.200 1.00 84.06 84 GLY A CA 1
ATOM 649 C C . GLY A 1 84 ? 5.724 -1.328 16.565 1.00 84.06 84 GLY A C 1
ATOM 650 O O . GLY A 1 84 ? 5.534 -2.515 16.823 1.00 84.06 84 GLY A O 1
ATOM 651 N N . GLY A 1 85 ? 5.489 -0.35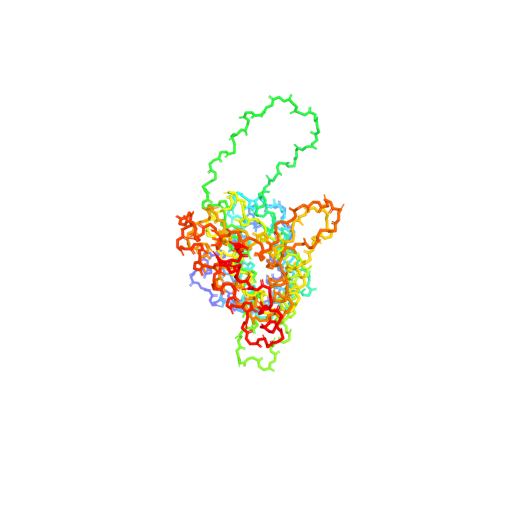9 17.455 1.00 90.38 85 GLY A N 1
ATOM 652 C CA . GLY A 1 85 ? 4.977 -0.598 18.809 1.00 90.38 85 GLY A CA 1
ATOM 653 C C . GLY A 1 85 ? 3.662 -1.391 18.841 1.00 90.38 85 GLY A C 1
ATOM 654 O O . GLY A 1 85 ? 2.894 -1.399 17.879 1.00 90.38 85 GLY A O 1
ATOM 655 N N . LYS A 1 86 ? 3.379 -2.076 19.962 1.00 92.88 86 LYS A N 1
ATOM 656 C CA . LYS A 1 86 ? 2.140 -2.867 20.118 1.00 92.88 86 LYS A CA 1
ATOM 657 C C . LYS A 1 86 ? 0.893 -2.015 19.866 1.00 92.88 86 LYS A C 1
ATOM 659 O O . LYS A 1 86 ? 0.018 -2.473 19.144 1.00 92.88 86 LYS A O 1
ATOM 664 N N . VAL A 1 87 ? 0.845 -0.803 20.425 1.00 95.12 87 VAL A N 1
ATOM 665 C CA . VAL A 1 87 ? -0.297 0.111 20.279 1.00 95.12 87 VAL A CA 1
ATOM 666 C C . VAL A 1 87 ? -0.514 0.452 18.808 1.00 95.12 87 VAL A C 1
ATOM 668 O O . VAL A 1 87 ? -1.583 0.149 18.294 1.00 95.12 87 VAL A O 1
ATOM 671 N N . ALA A 1 88 ? 0.512 0.930 18.093 1.00 95.62 88 ALA A N 1
ATOM 672 C CA . ALA A 1 88 ? 0.430 1.176 16.650 1.00 95.62 88 ALA A CA 1
ATOM 673 C C . ALA A 1 88 ? -0.106 -0.035 15.863 1.00 95.62 88 ALA A C 1
ATOM 675 O O . ALA A 1 88 ? -0.992 0.104 15.024 1.00 95.62 88 ALA A O 1
ATOM 676 N N . ARG A 1 89 ? 0.374 -1.249 16.162 1.00 96.06 89 ARG A N 1
ATOM 677 C CA . ARG A 1 89 ? -0.113 -2.473 15.503 1.00 96.06 89 ARG A CA 1
ATOM 678 C C . ARG A 1 89 ? -1.568 -2.793 15.844 1.00 96.06 89 ARG A C 1
ATOM 680 O O . ARG A 1 89 ? -2.295 -3.246 14.968 1.00 96.06 89 ARG A O 1
ATOM 687 N N . ASP A 1 90 ? -1.996 -2.586 17.085 1.00 97.44 90 ASP A N 1
ATOM 688 C CA . ASP A 1 90 ? -3.387 -2.810 17.490 1.00 97.44 90 ASP A CA 1
ATOM 689 C C . ASP A 1 90 ? -4.321 -1.775 16.840 1.00 97.44 90 ASP A C 1
ATOM 691 O O . ASP A 1 90 ? -5.396 -2.143 16.362 1.00 97.44 90 ASP A O 1
ATOM 695 N N . VAL A 1 91 ? -3.875 -0.517 16.720 1.00 97.88 91 VAL A N 1
ATOM 696 C CA . VAL A 1 91 ? -4.575 0.543 15.979 1.00 97.88 91 VAL A CA 1
ATOM 697 C C . VAL A 1 91 ? -4.733 0.153 14.508 1.00 97.88 91 VAL A C 1
ATOM 699 O O . VAL A 1 91 ? -5.843 0.190 13.983 1.00 97.88 91 VAL A O 1
ATOM 702 N N . LEU A 1 92 ? -3.656 -0.296 13.854 1.00 98.19 92 LEU A N 1
ATOM 703 C CA . LEU A 1 92 ? -3.686 -0.709 12.447 1.00 98.19 92 LEU A CA 1
ATOM 704 C C . LEU A 1 92 ? -4.545 -1.948 12.204 1.00 98.19 92 LEU A C 1
ATOM 706 O O . LEU A 1 92 ? -5.262 -2.000 11.211 1.00 98.19 92 LEU A O 1
ATOM 710 N N . LYS A 1 93 ? -4.529 -2.932 13.106 1.00 98.12 93 LYS A N 1
ATOM 711 C CA . LYS A 1 93 ? -5.433 -4.086 13.003 1.00 98.12 93 LYS A CA 1
ATOM 712 C C . LYS A 1 93 ? -6.895 -3.668 13.137 1.00 98.12 93 LYS A C 1
ATOM 714 O O . LYS A 1 93 ? -7.726 -4.125 12.361 1.00 98.12 93 LYS A O 1
ATOM 719 N N . CYS A 1 94 ? -7.201 -2.775 14.078 1.00 97.75 94 CYS A N 1
ATOM 720 C CA . CYS A 1 94 ? -8.550 -2.240 14.245 1.00 97.75 94 CYS A CA 1
ATOM 721 C C . CYS A 1 94 ? -8.993 -1.466 12.990 1.00 97.75 94 CYS A C 1
ATOM 723 O O . CYS A 1 94 ? -10.098 -1.675 12.490 1.00 97.75 94 CYS A O 1
ATOM 725 N N . LEU A 1 95 ? -8.096 -0.652 12.416 1.00 98.19 95 LEU A N 1
ATOM 726 C CA . LEU A 1 95 ? -8.325 0.046 11.150 1.00 98.19 95 LEU A CA 1
ATOM 727 C C . LEU A 1 95 ? -8.550 -0.935 9.990 1.00 98.19 95 LEU A C 1
ATOM 729 O O . LEU A 1 95 ? -9.451 -0.728 9.184 1.00 98.19 95 LEU A O 1
ATOM 733 N N . GLY A 1 96 ? -7.782 -2.024 9.924 1.00 97.81 96 GLY A N 1
ATOM 734 C CA . GLY A 1 96 ? -7.955 -3.083 8.930 1.00 97.81 96 GLY A CA 1
ATOM 735 C C . GLY A 1 96 ? -9.310 -3.782 9.023 1.00 97.81 96 GLY A C 1
ATOM 736 O O . GLY A 1 96 ? -9.953 -3.987 7.995 1.00 97.81 96 GLY A O 1
ATOM 737 N N . ASN A 1 97 ? -9.787 -4.068 10.238 1.00 97.50 97 ASN A N 1
ATOM 738 C CA . ASN A 1 97 ? -11.108 -4.659 10.452 1.00 97.50 97 ASN A CA 1
ATOM 739 C C . ASN A 1 97 ? -12.224 -3.778 9.875 1.00 97.50 97 ASN A C 1
ATOM 741 O O . ASN A 1 97 ? -13.080 -4.262 9.135 1.00 97.50 97 ASN A O 1
ATOM 745 N N . VAL A 1 98 ? -12.210 -2.472 10.176 1.00 96.94 98 VAL A N 1
ATOM 746 C CA . VAL A 1 98 ? -13.224 -1.548 9.641 1.00 96.94 98 VAL A CA 1
ATOM 747 C C . VAL A 1 98 ? -13.025 -1.278 8.151 1.00 96.94 98 VAL A C 1
ATOM 749 O O . VAL A 1 98 ? -14.005 -1.182 7.419 1.00 96.94 98 VAL A O 1
ATOM 752 N N . ALA A 1 99 ? -11.786 -1.233 7.656 1.00 95.69 99 ALA A N 1
ATOM 753 C CA . ALA A 1 99 ? -11.507 -1.083 6.230 1.00 95.69 99 ALA A CA 1
ATOM 754 C C . ALA A 1 99 ? -11.975 -2.294 5.405 1.00 95.69 99 ALA A C 1
ATOM 756 O O . ALA A 1 99 ? -12.252 -2.142 4.222 1.00 95.69 99 ALA A O 1
ATOM 757 N N . GLY A 1 100 ? -12.126 -3.481 6.000 1.00 93.88 100 GLY A N 1
ATOM 758 C CA . GLY A 1 100 ? -12.710 -4.650 5.332 1.00 93.88 100 GLY A CA 1
ATOM 759 C C . GLY A 1 100 ? -14.208 -4.521 5.017 1.00 93.88 100 GLY A C 1
ATOM 760 O O . GLY A 1 100 ? -14.739 -5.291 4.219 1.00 93.88 100 GLY A O 1
ATOM 761 N N . ASN A 1 101 ? -14.903 -3.546 5.608 1.00 94.31 101 ASN A N 1
ATOM 762 C CA . ASN A 1 101 ? -16.341 -3.347 5.450 1.00 94.31 101 ASN A CA 1
ATOM 763 C C . ASN A 1 101 ? -16.639 -2.214 4.463 1.00 94.31 101 ASN A C 1
ATOM 765 O O . ASN A 1 101 ? -16.298 -1.063 4.714 1.00 94.31 101 ASN A O 1
ATOM 769 N N . ILE A 1 102 ? -17.331 -2.518 3.361 1.00 91.50 102 ILE A N 1
ATOM 770 C CA . ILE A 1 102 ? -17.609 -1.565 2.268 1.00 91.50 102 ILE A CA 1
ATOM 771 C C . ILE A 1 102 ? -18.331 -0.298 2.764 1.00 91.50 102 ILE A C 1
ATOM 773 O O . ILE A 1 102 ? -18.028 0.809 2.313 1.00 91.50 102 ILE A O 1
ATOM 777 N N . THR A 1 103 ? -19.263 -0.426 3.716 1.00 91.50 103 THR A N 1
ATOM 778 C CA . THR A 1 103 ? -19.959 0.737 4.293 1.00 91.50 103 THR A CA 1
ATOM 779 C C . THR A 1 103 ? -18.990 1.614 5.085 1.00 91.50 103 THR A C 1
ATOM 781 O O . THR A 1 103 ? -19.010 2.836 4.952 1.00 91.50 103 THR A O 1
ATOM 784 N N . CYS A 1 104 ? -18.100 1.000 5.864 1.00 95.62 104 CYS A N 1
ATOM 785 C CA . CYS A 1 104 ? -17.077 1.721 6.614 1.00 95.62 104 CYS A CA 1
ATOM 786 C C . CYS A 1 104 ? -16.023 2.350 5.689 1.00 95.62 104 CYS A C 1
ATOM 788 O O . CYS A 1 104 ? -15.631 3.487 5.927 1.00 95.62 104 CYS A O 1
ATOM 790 N N . GLN A 1 105 ? -15.620 1.682 4.598 1.00 94.25 105 GLN A N 1
ATOM 791 C CA . GLN A 1 105 ? -14.715 2.252 3.587 1.00 94.25 105 GLN A CA 1
ATOM 792 C C . GLN A 1 105 ? -15.251 3.563 3.015 1.00 94.25 105 GLN A C 1
ATOM 794 O O . GLN A 1 105 ? -14.488 4.510 2.828 1.00 94.25 105 GLN A O 1
ATOM 799 N N . ARG A 1 106 ? -16.562 3.631 2.743 1.00 92.81 106 ARG A N 1
ATOM 800 C CA . ARG A 1 106 ? -17.206 4.866 2.284 1.00 92.81 106 ARG A CA 1
ATOM 801 C C . ARG A 1 106 ? -17.032 5.987 3.306 1.00 92.81 106 ARG A C 1
ATOM 803 O O . ARG A 1 106 ? -16.573 7.058 2.931 1.00 92.81 106 ARG A O 1
ATOM 810 N N . CYS A 1 107 ? -17.323 5.718 4.576 1.00 93.94 107 CYS A N 1
ATOM 811 C CA . CYS A 1 107 ? -17.154 6.704 5.641 1.00 93.94 107 CYS A CA 1
ATOM 812 C C . CYS A 1 107 ? -15.690 7.163 5.768 1.00 93.94 107 CYS A C 1
ATOM 814 O O . CYS A 1 107 ? -15.431 8.359 5.729 1.00 93.94 107 CYS A O 1
ATOM 816 N N . ILE A 1 108 ? -14.727 6.230 5.787 1.00 96.12 108 ILE A N 1
ATOM 817 C CA . ILE A 1 108 ? -13.287 6.548 5.845 1.00 96.12 108 ILE A CA 1
ATOM 818 C C . ILE A 1 108 ? -12.863 7.439 4.668 1.00 96.12 108 ILE A C 1
ATOM 820 O O . ILE A 1 108 ? -12.021 8.324 4.818 1.00 96.12 108 ILE A O 1
ATOM 824 N N . ARG A 1 109 ? -13.430 7.218 3.478 1.00 94.25 109 ARG A N 1
ATOM 825 C CA . ARG A 1 109 ? -13.161 8.055 2.304 1.00 94.25 109 ARG A CA 1
ATOM 826 C C . ARG A 1 109 ? -13.732 9.463 2.472 1.00 94.25 109 ARG A C 1
ATOM 828 O O . ARG A 1 109 ? -13.029 10.430 2.194 1.00 94.25 109 ARG A O 1
ATOM 835 N N . GLU A 1 110 ? -14.975 9.573 2.926 1.00 93.50 110 GLU A N 1
ATOM 836 C CA . GLU A 1 110 ? -15.679 10.848 3.110 1.00 93.50 110 GLU A CA 1
ATOM 837 C C . GLU A 1 110 ? -15.038 11.733 4.188 1.00 93.50 110 GLU A C 1
ATOM 839 O O . GLU A 1 110 ? -15.089 12.957 4.081 1.00 93.50 110 GLU A O 1
ATOM 844 N N . THR A 1 111 ? -14.378 11.139 5.184 1.00 93.69 111 THR A N 1
ATOM 845 C CA . THR A 1 111 ? -13.728 11.872 6.282 1.00 93.69 111 THR A CA 1
ATOM 846 C C . THR A 1 111 ? -12.243 12.167 6.052 1.00 93.69 111 THR A C 1
ATOM 848 O O . THR A 1 111 ? -11.555 12.657 6.944 1.00 93.69 111 THR A O 1
ATOM 851 N N . GLY A 1 112 ? -11.723 11.907 4.847 1.00 95.00 112 GLY A N 1
ATOM 852 C CA . GLY A 1 112 ? -10.319 12.165 4.504 1.00 95.00 112 GLY A CA 1
ATOM 853 C C . GLY A 1 112 ? -9.334 11.113 5.027 1.00 95.00 112 GLY A C 1
ATOM 854 O O . GLY A 1 112 ? -8.121 11.292 4.914 1.00 95.00 112 GLY A O 1
ATOM 855 N N . GLY A 1 113 ? -9.820 9.979 5.537 1.00 96.50 113 GLY A N 1
ATOM 856 C CA . GLY A 1 113 ? -8.983 8.903 6.067 1.00 96.50 113 GLY A CA 1
ATOM 857 C C . GLY A 1 113 ? -8.039 8.275 5.036 1.00 96.50 113 GLY A C 1
ATOM 858 O O . GLY A 1 113 ? -6.964 7.808 5.399 1.00 96.50 113 GLY A O 1
ATOM 859 N N . VAL A 1 114 ? -8.362 8.324 3.737 1.00 96.81 114 VAL A N 1
ATOM 860 C CA . VAL A 1 114 ? -7.438 7.872 2.674 1.00 96.81 114 VAL A CA 1
ATOM 861 C C . VAL A 1 114 ? -6.189 8.759 2.597 1.00 96.81 114 VAL A C 1
ATOM 863 O O . VAL A 1 114 ? -5.089 8.248 2.397 1.00 96.81 114 VAL A O 1
ATOM 866 N N . ALA A 1 115 ? -6.325 10.072 2.802 1.00 96.94 115 ALA A N 1
ATOM 867 C CA . ALA A 1 115 ? -5.179 10.978 2.847 1.00 96.94 115 ALA A CA 1
ATOM 868 C C . ALA A 1 115 ? -4.279 10.659 4.049 1.00 96.94 115 ALA A C 1
ATOM 870 O O . ALA A 1 115 ? -3.066 10.516 3.897 1.00 96.94 115 ALA A O 1
ATOM 871 N N . MET A 1 116 ? -4.889 10.467 5.223 1.00 97.50 116 MET A N 1
ATOM 872 C CA . MET A 1 116 ? -4.183 10.085 6.450 1.00 97.50 116 MET A CA 1
ATOM 873 C C . MET A 1 116 ? -3.486 8.727 6.312 1.00 97.50 116 MET A C 1
ATOM 875 O O . MET A 1 116 ? -2.367 8.560 6.789 1.00 97.50 116 MET A O 1
ATOM 879 N N . LEU A 1 117 ? -4.095 7.777 5.595 1.00 98.00 117 LEU A N 1
ATOM 880 C CA . LEU A 1 117 ? -3.488 6.483 5.286 1.00 98.00 117 LEU A CA 1
ATOM 881 C C . LEU A 1 117 ? -2.196 6.638 4.474 1.00 98.00 117 LEU A C 1
ATOM 883 O O . LEU A 1 117 ? -1.179 6.050 4.840 1.00 98.00 117 LEU A O 1
ATOM 887 N N . VAL A 1 118 ? -2.208 7.442 3.405 1.00 97.44 118 VAL A N 1
ATOM 888 C CA . VAL A 1 118 ? -1.009 7.671 2.578 1.00 97.44 118 VAL A CA 1
ATOM 889 C C . VAL A 1 118 ? 0.079 8.404 3.369 1.00 97.44 118 VAL A C 1
ATOM 891 O O . VAL A 1 118 ? 1.246 8.020 3.294 1.00 97.44 118 VAL A O 1
ATOM 894 N N . LEU A 1 119 ? -0.291 9.395 4.185 1.00 95.88 119 LEU A N 1
ATOM 895 C CA . LEU A 1 119 ? 0.647 10.087 5.077 1.00 95.88 119 LEU A CA 1
ATOM 896 C C . LEU A 1 119 ? 1.279 9.131 6.100 1.00 95.88 119 LEU A C 1
ATOM 898 O O . LEU A 1 119 ? 2.493 9.150 6.299 1.00 95.88 119 LEU A O 1
ATOM 902 N N . ALA A 1 120 ? 0.482 8.248 6.707 1.00 96.50 120 ALA A N 1
ATOM 903 C CA . ALA A 1 120 ? 0.980 7.233 7.628 1.00 96.50 120 ALA A CA 1
ATOM 904 C C . ALA A 1 120 ? 1.924 6.239 6.929 1.00 96.50 120 ALA A C 1
ATOM 906 O O . ALA A 1 120 ? 2.933 5.839 7.512 1.00 96.50 120 ALA A O 1
ATOM 907 N N . MET A 1 121 ? 1.642 5.863 5.674 1.00 97.25 121 MET A N 1
ATOM 908 C CA . MET A 1 121 ? 2.540 5.027 4.868 1.00 97.25 121 MET A CA 1
ATOM 909 C C . MET A 1 121 ? 3.884 5.713 4.609 1.00 97.25 121 MET A C 1
ATOM 911 O O . MET A 1 121 ? 4.920 5.073 4.787 1.00 97.25 121 MET A O 1
ATOM 915 N N . ASP A 1 122 ? 3.885 6.995 4.235 1.00 94.50 122 ASP A N 1
ATOM 916 C CA . ASP A 1 122 ? 5.125 7.756 4.034 1.00 94.50 122 ASP A CA 1
ATOM 917 C C . ASP A 1 122 ? 5.921 7.890 5.343 1.00 94.50 122 ASP A C 1
ATOM 919 O O . ASP A 1 122 ? 7.114 7.591 5.375 1.00 94.50 122 ASP A O 1
ATOM 923 N N . LYS A 1 123 ? 5.251 8.211 6.462 1.00 92.69 123 LYS A N 1
ATOM 924 C CA . LYS A 1 123 ? 5.862 8.260 7.805 1.00 92.69 123 LYS A CA 1
ATOM 925 C C . LYS A 1 123 ? 6.481 6.913 8.196 1.00 92.69 123 LYS A C 1
ATOM 927 O O . LYS A 1 123 ? 7.587 6.870 8.737 1.00 92.69 123 LYS A O 1
ATOM 932 N N . ALA A 1 124 ? 5.795 5.804 7.911 1.00 93.88 124 ALA A N 1
ATOM 933 C CA . ALA A 1 124 ? 6.309 4.462 8.173 1.00 93.88 124 ALA A CA 1
ATOM 934 C C . ALA A 1 124 ? 7.511 4.111 7.274 1.00 93.88 124 ALA A C 1
ATOM 936 O O . ALA A 1 124 ? 8.455 3.481 7.751 1.00 93.88 124 ALA A O 1
ATOM 937 N N . LEU A 1 125 ? 7.515 4.550 6.007 1.00 91.81 125 LEU A N 1
ATOM 938 C CA . LEU A 1 125 ? 8.620 4.331 5.063 1.00 91.81 125 LEU A CA 1
ATOM 939 C C . LEU A 1 125 ? 9.859 5.167 5.378 1.00 91.81 125 LEU A C 1
ATOM 941 O O . LEU A 1 125 ? 10.970 4.637 5.393 1.00 91.81 125 LEU A O 1
ATOM 945 N N . GLY A 1 126 ? 9.678 6.459 5.653 1.00 87.06 126 GLY A N 1
ATOM 946 C CA . GLY A 1 126 ? 10.770 7.351 6.036 1.00 87.06 126 GLY A CA 1
ATOM 947 C C . GLY A 1 126 ? 11.373 6.992 7.396 1.00 87.06 126 GLY A C 1
ATOM 948 O O . GLY A 1 126 ? 12.520 7.341 7.685 1.00 87.06 126 GLY A O 1
ATOM 949 N N . GLY A 1 127 ? 10.605 6.286 8.236 1.00 76.25 127 GLY A N 1
ATOM 950 C CA . GLY A 1 127 ? 10.845 6.221 9.670 1.00 76.25 127 GLY A CA 1
ATOM 951 C C . GLY A 1 127 ? 10.803 7.623 10.283 1.00 76.25 127 GLY A C 1
ATOM 952 O O . GLY A 1 127 ? 10.670 8.634 9.593 1.00 76.25 127 GLY A O 1
ATOM 953 N N . ARG A 1 128 ? 10.973 7.733 11.602 1.00 58.00 128 ARG A N 1
ATOM 954 C CA . ARG A 1 128 ? 11.311 9.032 12.192 1.00 58.00 128 ARG A CA 1
ATOM 955 C C . ARG A 1 128 ? 12.693 9.439 11.651 1.00 58.00 128 ARG A C 1
ATOM 957 O O . ARG A 1 128 ? 13.711 9.015 12.200 1.00 58.00 128 ARG A O 1
ATOM 964 N N . ARG A 1 129 ? 12.749 10.191 10.539 1.00 50.84 129 ARG A N 1
ATOM 965 C CA . ARG A 1 129 ? 13.869 11.112 10.285 1.00 50.84 129 ARG A CA 1
ATOM 966 C C . ARG A 1 129 ? 13.947 11.944 11.554 1.00 50.84 129 ARG A C 1
ATOM 968 O O . ARG A 1 129 ? 12.907 12.424 12.002 1.00 50.84 129 ARG A O 1
ATOM 975 N N . ALA A 1 130 ? 15.110 11.972 12.196 1.00 42.47 130 ALA A N 1
ATOM 976 C CA . ALA A 1 130 ? 15.299 12.733 13.418 1.00 42.47 130 ALA A CA 1
ATOM 977 C C . ALA A 1 130 ? 14.757 14.146 13.171 1.00 42.47 130 ALA A C 1
ATOM 979 O O . ALA A 1 130 ? 15.303 14.890 12.364 1.00 42.47 130 ALA A O 1
ATOM 980 N N . ALA A 1 131 ? 13.616 14.464 13.781 1.00 42.12 131 ALA A N 1
ATOM 981 C CA . ALA A 1 131 ? 13.175 15.836 13.928 1.00 42.12 131 ALA A CA 1
ATOM 982 C C . ALA A 1 131 ? 14.197 16.444 14.891 1.00 42.12 131 ALA A C 1
ATOM 984 O O . ALA A 1 131 ? 14.116 16.227 16.096 1.00 42.12 131 ALA A O 1
ATOM 985 N N . GLY A 1 132 ? 15.256 16.990 14.308 1.00 44.91 132 GLY A N 1
ATOM 986 C CA . GLY A 1 132 ? 16.514 17.307 14.971 1.00 44.91 132 GLY A CA 1
ATOM 987 C C . GLY A 1 132 ? 17.535 17.783 13.944 1.00 44.91 132 GLY A C 1
ATOM 988 O O . GLY A 1 132 ? 18.642 17.270 13.876 1.00 44.91 132 GLY A O 1
ATOM 989 N N . THR A 1 133 ? 17.107 18.702 13.085 1.00 43.31 133 THR A N 1
ATOM 990 C CA . THR A 1 133 ? 17.979 19.703 12.463 1.00 43.31 133 THR A CA 1
ATOM 991 C C . THR A 1 133 ? 17.425 21.057 12.890 1.00 43.31 133 THR A C 1
ATOM 993 O O . THR A 1 133 ? 16.939 21.824 12.067 1.00 43.31 133 THR A O 1
ATOM 996 N N . ASP A 1 134 ? 17.378 21.267 14.206 1.00 49.16 134 ASP A N 1
ATOM 997 C CA . ASP A 1 134 ? 17.706 22.578 14.751 1.00 49.16 134 ASP A CA 1
ATOM 998 C C . ASP A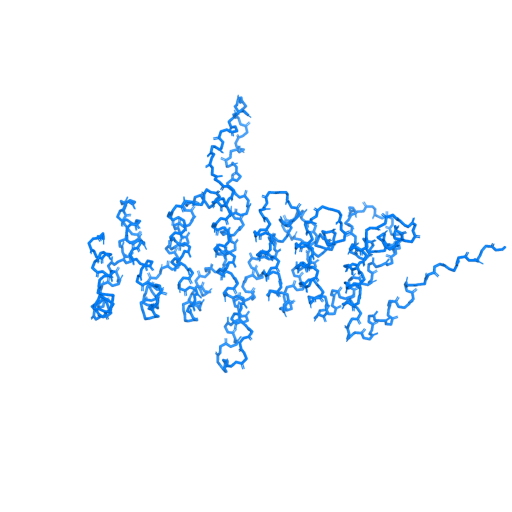 1 134 ? 19.235 22.545 14.877 1.00 49.16 134 ASP A C 1
ATOM 1000 O O . ASP A 1 134 ? 19.799 21.622 15.465 1.00 49.16 134 ASP A O 1
ATOM 1004 N N . GLU A 1 135 ? 19.893 23.455 14.171 1.00 52.53 135 GLU A N 1
ATOM 1005 C CA . GLU A 1 135 ? 21.281 23.375 13.701 1.00 52.53 135 GLU A CA 1
ATOM 1006 C C . GLU A 1 135 ? 22.363 23.595 14.783 1.00 52.53 135 GLU A C 1
ATOM 1008 O O . GLU A 1 135 ? 23.461 24.008 14.434 1.00 52.53 135 GLU A O 1
ATOM 1013 N N . ASP A 1 136 ? 22.109 23.306 16.067 1.00 56.94 136 ASP A N 1
ATOM 1014 C CA . ASP A 1 136 ? 23.005 23.751 17.156 1.00 56.94 136 ASP A CA 1
ATOM 1015 C C . ASP A 1 136 ? 23.533 22.669 18.130 1.00 56.94 136 ASP A C 1
ATOM 1017 O O . ASP A 1 136 ? 24.310 23.010 19.018 1.00 56.94 136 ASP A O 1
ATOM 1021 N N . ASP A 1 137 ? 23.218 21.376 17.968 1.00 52.25 137 ASP A N 1
ATOM 1022 C CA . ASP A 1 137 ? 23.777 20.305 18.830 1.00 52.25 137 ASP A CA 1
ATOM 1023 C C . ASP A 1 137 ? 24.832 19.447 18.096 1.00 52.25 137 ASP A C 1
ATOM 1025 O O . ASP A 1 137 ? 24.694 18.234 17.897 1.00 52.25 137 ASP A O 1
ATOM 1029 N N . ASP A 1 138 ? 25.927 20.096 17.697 1.00 57.97 138 ASP A N 1
ATOM 1030 C CA . ASP A 1 138 ? 27.197 19.439 17.382 1.00 57.97 138 ASP A CA 1
ATOM 1031 C C . ASP A 1 138 ? 27.810 18.878 18.680 1.00 57.97 138 ASP A C 1
ATOM 1033 O O . ASP A 1 138 ? 28.508 19.616 19.365 1.00 57.97 138 ASP A O 1
ATOM 1037 N N . GLU A 1 139 ? 27.573 17.601 19.030 1.00 51.69 139 GLU A N 1
ATOM 1038 C CA . GLU A 1 139 ? 28.615 16.762 19.681 1.00 51.69 139 GLU A CA 1
ATOM 1039 C C . GLU A 1 139 ? 28.311 15.265 19.919 1.00 51.69 139 GLU A C 1
ATOM 1041 O O . GLU A 1 139 ? 29.197 14.572 20.404 1.00 51.69 139 GLU A O 1
ATOM 1046 N N . ASP A 1 140 ? 27.171 14.684 19.513 1.00 49.97 140 ASP A N 1
ATOM 1047 C CA . ASP A 1 140 ? 26.920 13.242 19.760 1.00 49.97 140 ASP A CA 1
ATOM 1048 C C . ASP A 1 140 ? 26.442 12.442 18.531 1.00 49.97 140 ASP A C 1
ATOM 1050 O O . ASP A 1 140 ? 25.489 11.659 18.562 1.00 49.97 140 ASP A O 1
ATOM 1054 N N . ALA A 1 141 ? 27.203 12.529 17.434 1.00 50.59 141 ALA A N 1
ATOM 1055 C CA . ALA A 1 141 ? 27.075 11.654 16.255 1.00 50.59 141 ALA A CA 1
ATOM 1056 C C . ALA A 1 141 ? 27.368 10.154 16.534 1.00 50.59 141 ALA A C 1
ATOM 1058 O O . ALA A 1 141 ? 27.351 9.329 15.618 1.00 50.59 141 ALA A O 1
ATOM 1059 N N . SER A 1 142 ? 27.622 9.778 17.793 1.00 50.94 142 SER A N 1
ATOM 1060 C CA . SER A 1 142 ? 27.802 8.391 18.241 1.00 50.94 142 SER A CA 1
ATOM 1061 C C . SER A 1 142 ? 26.535 7.759 18.829 1.00 50.94 142 SER A C 1
ATOM 1063 O O . SER A 1 142 ? 26.546 6.576 19.169 1.00 50.94 142 SER A O 1
ATOM 1065 N N . ASN A 1 143 ? 25.406 8.482 18.881 1.00 46.25 143 ASN A N 1
ATOM 1066 C CA . ASN A 1 143 ? 24.131 7.923 19.338 1.00 46.25 143 ASN A CA 1
ATOM 1067 C C . ASN A 1 143 ? 23.430 7.079 18.247 1.00 46.25 143 ASN A C 1
ATOM 1069 O O . ASN A 1 143 ? 22.212 7.096 18.072 1.00 46.25 143 ASN A O 1
ATOM 1073 N N . THR A 1 144 ? 24.222 6.261 17.547 1.00 48.12 144 THR A N 1
ATOM 1074 C CA . THR A 1 144 ? 23.808 5.082 16.772 1.00 48.12 144 THR A CA 1
ATOM 1075 C C . THR A 1 144 ? 23.192 3.984 17.652 1.00 48.12 144 THR A C 1
ATOM 1077 O O . THR A 1 144 ? 22.779 2.946 17.141 1.00 48.12 144 THR A O 1
ATOM 1080 N N . ASN A 1 145 ? 22.987 4.252 18.946 1.00 45.03 145 ASN A N 1
ATOM 1081 C CA . ASN A 1 145 ? 22.099 3.533 19.862 1.00 45.03 145 ASN A CA 1
ATOM 1082 C C . ASN A 1 145 ? 20.600 3.705 19.520 1.00 45.03 145 ASN A C 1
ATOM 1084 O O . ASN A 1 145 ? 19.744 3.835 20.399 1.00 45.03 145 ASN A O 1
ATOM 1088 N N . ARG A 1 146 ? 20.229 3.598 18.236 1.00 50.62 146 ARG A N 1
ATOM 1089 C CA . ARG A 1 146 ? 18.874 3.185 17.836 1.00 50.62 146 ARG A CA 1
ATOM 1090 C C . ARG A 1 146 ? 18.758 1.675 18.105 1.00 50.62 146 ARG A C 1
ATOM 1092 O O . ARG A 1 146 ? 18.681 0.876 17.181 1.00 50.62 146 ARG A O 1
ATOM 1099 N N . LEU A 1 147 ? 18.834 1.320 19.388 1.00 50.97 147 LEU A N 1
ATOM 1100 C CA . LEU A 1 147 ? 18.859 -0.038 19.925 1.00 50.97 147 LEU A CA 1
ATOM 1101 C C . LEU A 1 147 ? 17.636 -0.848 19.451 1.00 50.97 147 LEU A C 1
ATOM 1103 O O . LEU A 1 147 ? 16.487 -0.476 19.691 1.00 50.97 147 LEU A O 1
ATOM 1107 N N . ASP A 1 148 ? 17.942 -1.955 18.773 1.00 67.31 148 ASP A N 1
ATOM 1108 C CA . ASP A 1 148 ? 17.261 -3.254 18.804 1.00 67.31 148 ASP A CA 1
ATOM 1109 C C . ASP A 1 148 ? 15.778 -3.348 18.421 1.00 67.31 148 ASP A C 1
ATOM 1111 O O . ASP A 1 148 ? 15.074 -4.219 18.930 1.00 67.31 148 ASP A O 1
ATOM 1115 N N . VAL A 1 149 ? 15.266 -2.530 17.497 1.00 73.62 149 VAL A N 1
ATOM 1116 C CA . VAL A 1 149 ? 14.006 -2.911 16.831 1.00 73.62 149 VAL A CA 1
ATOM 1117 C C . VAL A 1 149 ? 14.352 -3.913 15.729 1.00 73.62 149 VAL A C 1
ATOM 1119 O O . VAL A 1 149 ? 15.035 -3.519 14.779 1.00 73.62 149 VAL A O 1
ATOM 1122 N N . PRO A 1 150 ? 13.899 -5.182 15.812 1.00 82.00 150 PRO A N 1
ATOM 1123 C CA . PRO A 1 150 ? 14.119 -6.147 14.743 1.00 82.00 150 PRO A CA 1
ATOM 1124 C C . PRO A 1 150 ? 13.626 -5.572 13.418 1.00 82.00 150 PRO A C 1
ATOM 1126 O O . PRO A 1 150 ? 12.573 -4.932 13.377 1.00 82.00 150 PRO A O 1
ATOM 1129 N N . GLU A 1 151 ? 14.357 -5.810 12.333 1.00 80.75 151 GLU A N 1
ATOM 1130 C CA . GLU A 1 151 ? 13.986 -5.298 11.009 1.00 80.75 151 GLU A CA 1
ATOM 1131 C C . GLU A 1 151 ? 12.540 -5.678 10.639 1.00 80.75 151 GLU A C 1
ATOM 1133 O O . GLU A 1 151 ? 11.785 -4.859 10.119 1.00 80.75 151 GLU A O 1
ATOM 1138 N N . GLU A 1 152 ? 12.106 -6.882 11.018 1.00 80.62 152 GLU A N 1
ATOM 1139 C CA . GLU A 1 152 ? 10.722 -7.340 10.866 1.00 80.62 152 GLU A CA 1
ATOM 1140 C C . GLU A 1 152 ? 9.709 -6.421 11.570 1.00 80.62 152 GLU A C 1
ATOM 1142 O O . GLU A 1 152 ? 8.675 -6.062 11.004 1.00 80.62 152 GLU A O 1
ATOM 1147 N N . ALA A 1 153 ? 10.011 -5.989 12.797 1.00 85.31 153 ALA A N 1
ATOM 1148 C CA . ALA A 1 153 ? 9.144 -5.105 13.569 1.00 85.31 153 ALA A CA 1
ATOM 1149 C C . ALA A 1 153 ? 9.117 -3.682 12.996 1.00 85.31 153 ALA A C 1
ATOM 1151 O O . ALA A 1 153 ? 8.065 -3.041 13.026 1.00 85.31 153 ALA A O 1
ATOM 1152 N N . ARG A 1 154 ? 10.234 -3.216 12.420 1.00 85.62 154 ARG A N 1
ATOM 1153 C CA . ARG A 1 154 ? 10.333 -1.899 11.772 1.00 85.62 154 ARG A CA 1
ATOM 1154 C C . ARG A 1 154 ? 9.336 -1.751 10.626 1.00 85.62 154 ARG A C 1
ATOM 1156 O O . ARG A 1 154 ? 8.719 -0.701 10.480 1.00 85.62 154 ARG A O 1
ATOM 1163 N N . TRP A 1 155 ? 9.166 -2.801 9.824 1.00 92.56 155 TRP A N 1
ATOM 1164 C CA . TRP A 1 155 ? 8.301 -2.760 8.641 1.00 92.56 155 TRP A CA 1
ATOM 1165 C C . TRP A 1 155 ? 6.878 -3.254 8.899 1.00 92.56 155 TRP A C 1
ATOM 1167 O O . TRP A 1 155 ? 6.009 -3.049 8.055 1.00 92.56 155 TRP A O 1
ATOM 1177 N N . ALA A 1 156 ? 6.602 -3.848 10.063 1.00 94.50 156 ALA A N 1
ATOM 1178 C CA . ALA A 1 156 ? 5.295 -4.417 10.386 1.00 94.50 156 ALA A CA 1
ATOM 1179 C C . ALA A 1 156 ? 4.141 -3.412 10.217 1.00 94.50 156 ALA A C 1
ATOM 1181 O O . ALA A 1 156 ? 3.122 -3.747 9.614 1.00 94.50 156 ALA A O 1
ATOM 1182 N N . CYS A 1 157 ? 4.301 -2.174 10.700 1.00 95.69 157 CYS A N 1
ATOM 1183 C CA . CYS A 1 157 ? 3.274 -1.141 10.544 1.00 95.69 157 CYS A CA 1
ATOM 1184 C C . CYS A 1 157 ? 3.078 -0.741 9.078 1.00 95.69 157 CYS A C 1
ATOM 1186 O O . CYS A 1 157 ? 1.942 -0.642 8.620 1.00 95.69 157 CYS A O 1
ATOM 1188 N N . PHE A 1 158 ? 4.170 -0.567 8.326 1.00 96.75 158 PHE A N 1
ATOM 1189 C CA . PHE A 1 158 ? 4.085 -0.267 6.898 1.00 96.75 158 PHE A CA 1
ATOM 1190 C C . PHE A 1 158 ? 3.343 -1.368 6.129 1.00 96.75 158 PHE A C 1
ATOM 1192 O O . PHE A 1 158 ? 2.476 -1.068 5.313 1.00 96.75 158 PHE A O 1
ATOM 1199 N N . LEU A 1 159 ? 3.644 -2.638 6.410 1.00 97.31 159 LEU A N 1
ATOM 1200 C CA . LEU A 1 159 ? 2.990 -3.769 5.752 1.00 97.31 159 LEU A CA 1
ATOM 1201 C C . LEU A 1 159 ? 1.478 -3.780 6.012 1.00 97.31 159 LEU A C 1
ATOM 1203 O O . LEU A 1 159 ? 0.713 -3.948 5.067 1.00 97.31 159 LEU A O 1
ATOM 1207 N N . MET A 1 160 ? 1.040 -3.521 7.250 1.00 98.00 160 MET A N 1
ATOM 1208 C CA . MET A 1 160 ? -0.390 -3.415 7.571 1.00 98.00 160 MET A CA 1
ATOM 1209 C C . MET A 1 160 ? -1.051 -2.229 6.862 1.00 98.00 160 MET A C 1
ATOM 1211 O O . MET A 1 160 ? -2.125 -2.387 6.292 1.00 98.00 160 MET A O 1
ATOM 1215 N N . LEU A 1 161 ? -0.408 -1.057 6.849 1.00 98.19 161 LEU A N 1
ATOM 1216 C CA . LEU A 1 161 ? -0.908 0.118 6.128 1.00 98.19 161 LEU A CA 1
ATOM 1217 C C . LEU A 1 161 ? -1.044 -0.156 4.623 1.00 98.19 161 LEU A C 1
ATOM 1219 O O . LEU A 1 161 ? -2.055 0.196 4.018 1.00 98.19 161 LEU A O 1
ATOM 1223 N N . ALA A 1 162 ? -0.058 -0.827 4.024 1.00 98.00 162 ALA A N 1
ATOM 1224 C CA . ALA A 1 162 ? -0.091 -1.202 2.617 1.00 98.00 162 ALA A CA 1
ATOM 1225 C C . ALA A 1 162 ? -1.189 -2.235 2.320 1.00 98.00 162 ALA A C 1
ATOM 1227 O O . ALA A 1 162 ? -1.858 -2.126 1.295 1.00 98.00 162 ALA A O 1
ATOM 1228 N N . ASP A 1 163 ? -1.413 -3.209 3.206 1.00 98.00 163 ASP A N 1
ATOM 1229 C CA . ASP A 1 163 ? -2.514 -4.165 3.066 1.00 98.00 163 ASP A CA 1
ATOM 1230 C C . ASP A 1 163 ? -3.883 -3.470 3.192 1.00 98.00 163 ASP A C 1
ATOM 1232 O O . ASP A 1 163 ? -4.781 -3.757 2.404 1.00 98.00 163 ASP A O 1
ATOM 1236 N N . ILE A 1 164 ? -4.030 -2.486 4.086 1.00 97.88 164 ILE A N 1
ATOM 1237 C CA . ILE A 1 164 ? -5.239 -1.647 4.174 1.00 97.88 164 ILE A CA 1
ATOM 1238 C C . ILE A 1 164 ? -5.437 -0.851 2.877 1.00 97.88 164 ILE A C 1
ATOM 1240 O O . ILE A 1 164 ? -6.531 -0.852 2.316 1.00 97.88 164 ILE A O 1
ATOM 1244 N N . ALA A 1 165 ? -4.387 -0.217 2.346 1.00 97.56 165 ALA A N 1
ATOM 1245 C CA . ALA A 1 165 ? -4.459 0.498 1.070 1.00 97.56 165 ALA A CA 1
ATOM 1246 C C . ALA A 1 165 ? -4.844 -0.433 -0.093 1.00 97.56 165 ALA A C 1
ATOM 1248 O O . ALA A 1 165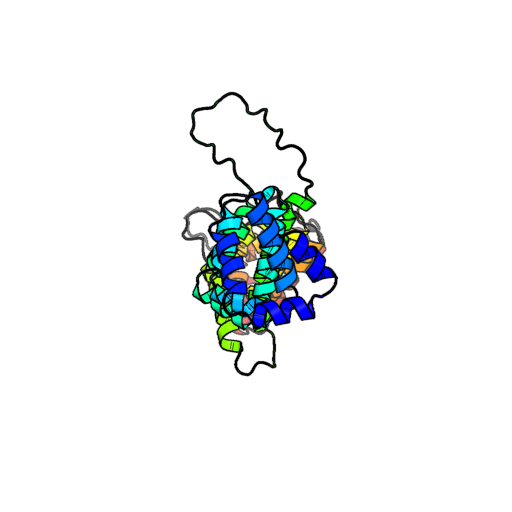 ? -5.631 -0.056 -0.961 1.00 97.56 165 ALA A O 1
ATOM 1249 N N . LEU A 1 166 ? -4.347 -1.674 -0.089 1.00 96.62 166 LEU A N 1
ATOM 1250 C CA . LEU A 1 166 ? -4.738 -2.695 -1.058 1.00 96.62 166 LEU A CA 1
ATOM 1251 C C . LEU A 1 166 ? -6.204 -3.107 -0.915 1.00 96.62 166 LEU A C 1
ATOM 1253 O O . LEU A 1 166 ? -6.829 -3.370 -1.933 1.00 96.62 166 LEU A O 1
ATOM 1257 N N . VAL A 1 167 ? -6.780 -3.119 0.290 1.00 95.56 167 VAL A N 1
ATOM 1258 C CA . VAL A 1 167 ? -8.226 -3.343 0.476 1.00 95.56 167 VAL A CA 1
ATOM 1259 C C . VAL A 1 167 ? -9.041 -2.226 -0.185 1.00 95.56 167 VAL A C 1
ATOM 1261 O O . VAL A 1 167 ? -10.010 -2.516 -0.886 1.00 95.56 167 VAL A O 1
ATOM 1264 N N . PHE A 1 168 ? -8.614 -0.967 -0.048 1.00 94.50 168 PHE A N 1
ATOM 1265 C CA . PHE A 1 168 ? -9.246 0.162 -0.745 1.00 94.50 168 PHE A CA 1
ATOM 1266 C C . PHE A 1 168 ? -9.101 0.083 -2.271 1.00 94.50 168 PHE A C 1
ATOM 1268 O O . PHE A 1 168 ? -10.005 0.509 -2.988 1.00 94.50 168 PHE A O 1
ATOM 1275 N N . ALA A 1 169 ? -7.987 -0.457 -2.773 1.00 93.38 169 ALA A N 1
ATOM 1276 C CA . ALA A 1 169 ? -7.738 -0.586 -4.208 1.00 93.38 169 ALA A CA 1
ATOM 1277 C C . ALA A 1 169 ? -8.430 -1.813 -4.838 1.00 93.38 169 ALA A C 1
ATOM 1279 O O . ALA A 1 169 ? -8.967 -1.716 -5.939 1.00 93.38 169 ALA A O 1
ATOM 1280 N N . ALA A 1 170 ? -8.442 -2.956 -4.146 1.00 89.00 170 ALA A N 1
ATOM 1281 C CA . ALA A 1 170 ? -8.964 -4.234 -4.640 1.00 89.00 170 ALA A CA 1
ATOM 1282 C C . ALA A 1 170 ? -10.487 -4.264 -4.758 1.00 89.00 170 ALA A C 1
ATOM 1284 O O . ALA A 1 170 ? -11.024 -5.094 -5.491 1.00 89.00 170 ALA A O 1
ATOM 1285 N N . ALA A 1 171 ? -11.181 -3.362 -4.063 1.00 69.50 171 ALA A N 1
ATOM 1286 C CA . ALA A 1 171 ? -12.624 -3.256 -4.163 1.00 69.50 171 ALA A CA 1
ATOM 1287 C C . ALA A 1 171 ? -13.070 -3.116 -5.640 1.00 69.50 171 ALA A C 1
ATOM 1289 O O . ALA A 1 171 ? -14.058 -3.729 -6.010 1.00 69.50 171 ALA A O 1
ATOM 1290 N N . ALA A 1 172 ? -12.270 -2.471 -6.503 1.00 60.75 172 ALA A N 1
ATOM 1291 C CA . ALA A 1 172 ? -12.589 -2.185 -7.910 1.00 60.75 172 ALA A CA 1
ATOM 1292 C C . ALA A 1 172 ? -12.667 -3.392 -8.869 1.00 60.75 172 ALA A C 1
ATOM 1294 O O . ALA A 1 172 ? -13.223 -3.258 -9.960 1.00 60.75 172 ALA A O 1
ATOM 1295 N N . ASP A 1 173 ? -12.110 -4.552 -8.506 1.00 58.78 173 ASP A N 1
ATOM 1296 C CA . ASP A 1 173 ? -11.972 -5.695 -9.424 1.00 58.78 173 ASP A CA 1
ATOM 1297 C C . ASP A 1 173 ? -13.089 -6.751 -9.275 1.00 58.78 173 ASP A C 1
ATOM 1299 O O . ASP A 1 173 ? -13.034 -7.788 -9.936 1.00 58.78 173 ASP A O 1
ATOM 1303 N N . SER A 1 174 ? -14.111 -6.533 -8.433 1.00 61.78 174 SER A N 1
ATOM 1304 C CA . SER A 1 174 ? -15.177 -7.522 -8.189 1.00 61.78 174 SER A CA 1
ATOM 1305 C C . SER A 1 174 ? -16.307 -7.446 -9.238 1.00 61.78 174 SER A C 1
ATOM 1307 O O . SER A 1 174 ? -17.138 -6.536 -9.190 1.00 61.78 174 SER A O 1
ATOM 1309 N N . PRO A 1 175 ? -16.436 -8.418 -10.168 1.00 50.62 175 PRO A N 1
ATOM 1310 C CA . PRO A 1 175 ? -17.346 -8.335 -11.320 1.00 50.62 175 PRO A CA 1
ATOM 1311 C C . PRO A 1 175 ? -18.841 -8.553 -10.993 1.00 50.62 175 PRO A C 1
ATOM 1313 O O . PRO A 1 175 ? -19.635 -8.810 -11.897 1.00 50.62 175 PRO A O 1
ATOM 1316 N N . GLY A 1 176 ? -19.253 -8.476 -9.722 1.00 57.00 176 GLY A N 1
ATOM 1317 C CA . GLY A 1 176 ? -20.609 -8.828 -9.270 1.00 57.00 176 GLY A CA 1
ATOM 1318 C C . GLY A 1 176 ? -21.386 -7.741 -8.519 1.00 57.00 176 GLY A C 1
ATOM 1319 O O . GLY A 1 176 ? -22.563 -7.945 -8.226 1.00 57.00 176 GLY A O 1
ATOM 1320 N N . ALA A 1 177 ? -20.782 -6.594 -8.196 1.00 54.53 177 ALA A N 1
ATOM 1321 C CA . ALA A 1 177 ? -21.425 -5.566 -7.375 1.00 54.53 177 ALA A CA 1
ATOM 1322 C C . ALA A 1 177 ? -22.078 -4.474 -8.240 1.00 54.53 177 ALA A C 1
ATOM 1324 O O . ALA A 1 177 ? -21.531 -3.389 -8.428 1.00 54.53 177 ALA A O 1
ATOM 1325 N N . SER A 1 178 ? -23.296 -4.723 -8.733 1.00 51.31 178 SER A N 1
ATOM 1326 C CA . SER A 1 178 ? -24.054 -3.806 -9.610 1.00 51.31 178 SER A CA 1
ATOM 1327 C C . SER A 1 178 ? -24.437 -2.444 -8.990 1.00 51.31 178 SER A C 1
ATOM 1329 O O . SER A 1 178 ? -25.112 -1.650 -9.637 1.00 51.31 178 SER A O 1
ATOM 1331 N N . GLY A 1 179 ? -24.008 -2.152 -7.757 1.00 57.41 179 GLY A N 1
ATOM 1332 C CA . GLY A 1 179 ? -24.128 -0.839 -7.109 1.00 57.41 179 GLY A CA 1
ATOM 1333 C C . GLY A 1 179 ? -22.871 -0.372 -6.355 1.00 57.41 179 GLY A C 1
ATOM 1334 O O . GLY A 1 179 ? -22.916 0.683 -5.728 1.00 57.41 179 GLY A O 1
ATOM 1335 N N . GLY A 1 180 ? -21.769 -1.139 -6.392 1.00 59.88 180 GLY A N 1
ATOM 1336 C CA . GLY A 1 180 ? -20.519 -0.853 -5.663 1.00 59.88 180 GLY A CA 1
ATOM 1337 C C . GLY A 1 180 ? -19.445 -0.137 -6.490 1.00 59.88 180 GLY A C 1
ATOM 1338 O O . GLY A 1 180 ? -18.692 0.668 -5.945 1.00 59.88 180 GLY A O 1
ATOM 1339 N N . ALA A 1 181 ? -19.456 -0.328 -7.813 1.00 65.69 181 ALA A N 1
ATOM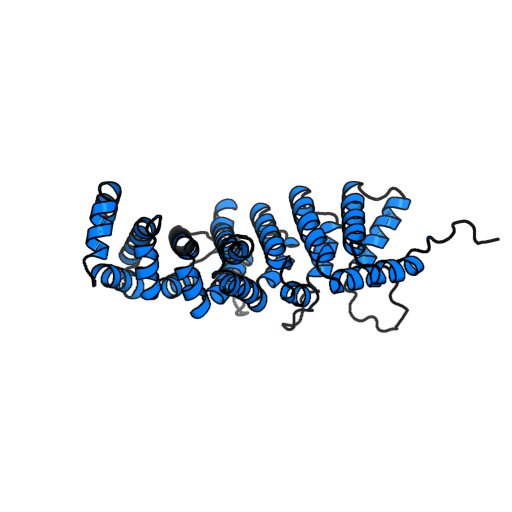 1340 C CA . ALA A 1 181 ? -18.373 0.082 -8.716 1.00 65.69 181 ALA A CA 1
ATOM 1341 C C . ALA A 1 181 ? -17.983 1.574 -8.655 1.00 65.69 181 ALA A C 1
ATOM 1343 O O . ALA A 1 181 ? -16.822 1.930 -8.859 1.00 65.69 181 ALA A O 1
ATOM 1344 N N . ALA A 1 182 ? -18.933 2.471 -8.361 1.00 78.31 182 ALA A N 1
ATOM 1345 C CA . ALA A 1 182 ? -18.649 3.904 -8.256 1.00 78.31 182 ALA A CA 1
ATOM 1346 C C . ALA A 1 182 ? -17.757 4.234 -7.045 1.00 78.31 182 ALA A C 1
ATOM 1348 O O . ALA A 1 182 ? -16.760 4.939 -7.186 1.00 78.31 182 ALA A O 1
ATOM 1349 N N . GLY A 1 183 ? -18.069 3.672 -5.872 1.00 79.12 183 GLY A N 1
ATOM 1350 C CA . GLY A 1 183 ? -17.309 3.944 -4.648 1.00 79.12 183 GLY A CA 1
ATOM 1351 C C . GLY A 1 183 ? -15.903 3.343 -4.669 1.00 79.12 183 GLY A C 1
ATOM 1352 O O . GLY A 1 183 ? -14.993 3.868 -4.035 1.00 79.12 183 GLY A O 1
ATOM 1353 N N . GLU A 1 184 ? -15.718 2.262 -5.418 1.00 81.06 184 GLU A N 1
ATOM 1354 C CA . GLU A 1 184 ? -14.433 1.580 -5.576 1.00 81.06 184 GLU A CA 1
ATOM 1355 C C . GLU A 1 184 ? -13.465 2.415 -6.419 1.00 81.06 184 GLU A C 1
ATOM 1357 O O . GLU A 1 184 ? -12.319 2.649 -6.027 1.00 81.06 184 GLU A O 1
ATOM 1362 N N . LYS A 1 185 ? -13.961 2.955 -7.541 1.00 89.38 185 LYS A N 1
ATOM 1363 C CA . LYS A 1 185 ? -13.205 3.883 -8.382 1.00 89.38 185 LYS A CA 1
ATOM 1364 C C . LYS A 1 185 ? -12.785 5.127 -7.595 1.00 89.38 185 LYS A C 1
ATOM 1366 O O . LYS A 1 185 ? -11.633 5.536 -7.691 1.00 89.38 185 LYS A O 1
ATOM 1371 N N . GLU A 1 186 ? -13.676 5.685 -6.776 1.00 91.44 186 GLU A N 1
ATOM 1372 C CA . GLU A 1 186 ? -13.374 6.845 -5.927 1.00 91.44 186 GLU A CA 1
ATOM 1373 C C . GLU A 1 186 ? -12.246 6.575 -4.921 1.00 91.44 186 GLU A C 1
ATOM 1375 O O . GLU A 1 186 ? -11.387 7.434 -4.730 1.00 91.44 186 GLU A O 1
ATOM 1380 N N . SER A 1 187 ? -12.224 5.398 -4.287 1.00 91.88 187 SER A N 1
ATOM 1381 C CA . SER A 1 187 ? -11.168 5.026 -3.333 1.00 91.88 187 SER A CA 1
ATOM 1382 C C . SER A 1 187 ? -9.798 4.934 -4.009 1.00 91.88 187 SER A C 1
ATOM 1384 O O . SER A 1 187 ? -8.808 5.450 -3.486 1.00 91.88 187 SER A O 1
ATOM 1386 N N . LEU A 1 188 ? -9.745 4.330 -5.199 1.00 93.62 188 LEU A N 1
ATOM 1387 C CA . LEU A 1 188 ? -8.523 4.232 -5.994 1.00 93.62 188 LEU A CA 1
ATOM 1388 C C . LEU A 1 188 ? -8.039 5.627 -6.425 1.00 93.62 188 LEU A C 1
ATOM 1390 O O . LEU A 1 188 ? -6.870 5.973 -6.246 1.00 93.62 188 LEU A O 1
ATOM 1394 N N . GLU A 1 189 ? -8.943 6.468 -6.931 1.00 94.88 189 GLU A N 1
ATOM 1395 C CA . GLU A 1 189 ? -8.616 7.850 -7.293 1.00 94.88 189 GLU A CA 1
ATOM 1396 C C . GLU A 1 189 ? -8.136 8.669 -6.089 1.00 94.88 189 GLU A C 1
ATOM 1398 O O . GLU A 1 189 ? -7.208 9.462 -6.231 1.00 94.88 189 GLU A O 1
ATOM 1403 N N . ALA A 1 190 ? -8.723 8.473 -4.905 1.00 95.12 190 ALA A N 1
ATOM 1404 C CA . ALA A 1 190 ? -8.284 9.133 -3.680 1.00 95.12 190 ALA A CA 1
ATOM 1405 C C . ALA A 1 190 ? -6.849 8.729 -3.301 1.00 95.12 190 ALA A C 1
ATOM 1407 O O . ALA A 1 190 ? -6.033 9.606 -3.025 1.00 95.12 190 ALA A O 1
ATOM 1408 N N . LEU A 1 191 ? -6.500 7.436 -3.366 1.00 96.62 191 LEU A N 1
ATOM 1409 C CA . LEU A 1 191 ? -5.124 6.972 -3.130 1.00 96.62 191 LEU A CA 1
ATOM 1410 C C . LEU A 1 191 ? -4.125 7.642 -4.086 1.00 96.62 191 LEU A C 1
ATOM 1412 O O . LEU A 1 191 ? -3.063 8.094 -3.654 1.00 96.62 191 LEU A O 1
ATOM 1416 N N . ILE A 1 192 ? -4.469 7.748 -5.375 1.00 95.94 192 ILE A N 1
ATOM 1417 C CA . ILE A 1 192 ? -3.615 8.403 -6.379 1.00 95.94 192 ILE A CA 1
ATOM 1418 C C . ILE A 1 192 ? -3.477 9.899 -6.081 1.00 95.94 192 ILE A C 1
ATOM 1420 O O . ILE A 1 192 ? -2.356 10.395 -5.992 1.00 95.94 192 ILE A O 1
ATOM 1424 N N . ARG A 1 193 ? -4.597 10.609 -5.881 1.00 95.19 193 ARG A N 1
ATOM 1425 C CA . ARG A 1 193 ? -4.616 12.060 -5.611 1.00 95.19 193 ARG A CA 1
ATOM 1426 C C . ARG A 1 193 ? -3.835 12.436 -4.357 1.00 95.19 193 ARG A C 1
ATOM 1428 O O . ARG A 1 193 ? -3.233 13.503 -4.315 1.00 95.19 193 ARG A O 1
ATOM 1435 N N . HIS A 1 194 ? -3.832 11.570 -3.347 1.00 96.06 194 HIS A N 1
ATOM 1436 C CA . HIS A 1 194 ? -3.089 11.794 -2.109 1.00 96.06 194 HIS A CA 1
ATOM 1437 C C . HIS A 1 194 ? -1.628 11.329 -2.167 1.00 96.06 194 HIS A C 1
ATOM 1439 O O . HIS A 1 194 ? -0.923 11.447 -1.170 1.00 96.06 194 HIS A O 1
ATOM 1445 N N . GLY A 1 195 ? -1.145 10.871 -3.326 1.00 94.50 195 GLY A N 1
ATOM 1446 C CA . GLY A 1 195 ? 0.278 10.644 -3.559 1.00 94.50 195 GLY A CA 1
ATOM 1447 C C . GLY A 1 195 ? 0.772 9.237 -3.229 1.00 94.50 195 GLY A C 1
ATOM 1448 O O . GLY A 1 195 ? 1.969 9.062 -3.025 1.00 94.50 195 GLY A O 1
ATOM 1449 N N . ALA A 1 196 ? -0.092 8.213 -3.224 1.00 96.19 196 ALA A N 1
ATOM 1450 C CA . ALA A 1 196 ? 0.343 6.831 -2.983 1.00 96.19 196 ALA A CA 1
ATOM 1451 C C . ALA A 1 196 ? 1.434 6.364 -3.972 1.00 96.19 196 ALA A C 1
ATOM 1453 O O . ALA A 1 196 ? 2.329 5.604 -3.604 1.00 96.19 196 ALA A O 1
ATOM 1454 N N . LEU A 1 197 ? 1.399 6.848 -5.220 1.00 95.56 197 LEU A N 1
ATOM 1455 C CA . LEU A 1 197 ? 2.432 6.563 -6.225 1.00 95.56 197 LEU A CA 1
ATOM 1456 C C . LEU A 1 197 ? 3.759 7.280 -5.931 1.00 95.56 197 LEU A C 1
ATOM 1458 O O . LEU A 1 197 ? 4.814 6.759 -6.282 1.00 95.56 197 LEU A O 1
ATOM 1462 N N . GLY A 1 198 ? 3.732 8.403 -5.209 1.00 93.88 198 GLY A N 1
ATOM 1463 C CA . GLY A 1 198 ? 4.927 9.113 -4.740 1.00 93.88 198 GLY A CA 1
ATOM 1464 C C . GLY A 1 198 ? 5.767 8.312 -3.738 1.00 93.88 198 GLY A C 1
ATOM 1465 O O . GLY A 1 198 ? 6.905 8.676 -3.460 1.00 93.88 198 GLY A O 1
ATOM 1466 N N . LEU A 1 199 ? 5.251 7.183 -3.240 1.00 94.81 199 LEU A N 1
ATOM 1467 C CA . LEU A 1 199 ? 6.000 6.236 -2.411 1.00 94.81 199 LEU A CA 1
ATOM 1468 C C . LEU A 1 199 ? 6.887 5.291 -3.242 1.00 94.81 199 LEU A C 1
ATOM 1470 O O . LEU A 1 199 ? 7.790 4.658 -2.703 1.00 94.81 199 LEU A O 1
ATOM 1474 N N . LEU A 1 200 ? 6.650 5.165 -4.551 1.00 95.81 200 LEU A N 1
ATOM 1475 C CA . LEU A 1 200 ? 7.353 4.213 -5.418 1.00 95.81 200 LEU A CA 1
ATOM 1476 C C . LEU A 1 200 ? 8.849 4.493 -5.628 1.00 95.81 200 LEU A C 1
ATOM 1478 O O . LEU A 1 200 ? 9.596 3.517 -5.728 1.00 95.81 200 LEU A O 1
ATOM 1482 N N . PRO A 1 201 ? 9.345 5.746 -5.622 1.00 93.81 201 PRO A N 1
ATOM 1483 C CA . PRO A 1 201 ? 10.782 6.013 -5.595 1.00 93.81 201 PRO A CA 1
ATOM 1484 C C . PRO A 1 201 ? 11.507 5.326 -4.426 1.00 93.81 201 PRO A C 1
ATOM 1486 O O . PRO A 1 201 ? 12.668 4.957 -4.561 1.00 93.81 201 PRO A O 1
ATOM 1489 N N . ARG A 1 202 ? 10.819 5.019 -3.313 1.00 93.12 202 ARG A N 1
ATOM 1490 C CA . ARG A 1 202 ? 11.398 4.266 -2.182 1.00 93.12 202 ARG A CA 1
ATOM 1491 C C . ARG A 1 202 ? 11.838 2.845 -2.552 1.00 93.12 202 ARG A C 1
ATOM 1493 O O . ARG A 1 202 ? 12.594 2.223 -1.811 1.00 93.12 202 ARG A O 1
ATOM 1500 N N . LEU A 1 203 ? 11.412 2.313 -3.700 1.00 94.69 203 LEU A N 1
ATOM 1501 C CA . LEU A 1 203 ? 11.873 1.016 -4.201 1.00 94.69 203 LEU A CA 1
ATOM 1502 C C . LEU A 1 203 ? 13.380 0.997 -4.507 1.00 94.69 203 LEU A C 1
ATOM 1504 O O . LEU A 1 203 ? 14.003 -0.066 -4.385 1.00 94.69 203 LEU A O 1
ATOM 1508 N N . THR A 1 204 ? 13.963 2.146 -4.870 1.00 93.69 204 THR A N 1
ATOM 1509 C CA . THR A 1 204 ? 15.400 2.275 -5.157 1.00 93.69 204 THR A CA 1
ATOM 1510 C C . THR A 1 204 ? 16.244 2.462 -3.900 1.00 93.69 204 THR A C 1
ATOM 1512 O O . THR A 1 204 ? 17.454 2.279 -3.957 1.00 93.69 204 THR A O 1
ATOM 1515 N N . GLU A 1 205 ? 15.634 2.811 -2.766 1.00 92.62 205 GLU A N 1
ATOM 1516 C CA . GLU A 1 205 ? 16.351 3.009 -1.506 1.00 92.62 205 GLU A CA 1
ATOM 1517 C C . GLU A 1 205 ? 16.803 1.667 -0.921 1.00 92.62 205 GLU A C 1
ATOM 1519 O O . GLU A 1 205 ? 16.089 0.666 -1.001 1.00 92.62 205 GLU A O 1
ATOM 1524 N N . GLU A 1 206 ? 17.978 1.624 -0.296 1.00 87.12 206 GLU A N 1
ATOM 1525 C CA . GLU A 1 206 ? 18.485 0.411 0.366 1.00 87.12 206 GLU A CA 1
ATOM 1526 C C . GLU A 1 206 ? 17.740 0.094 1.674 1.00 87.12 206 GLU A C 1
ATOM 1528 O O . GLU A 1 206 ? 17.778 -1.036 2.145 1.00 87.12 206 GLU A O 1
ATOM 1533 N N . GLY A 1 207 ? 17.023 1.073 2.239 1.00 85.88 207 GLY A N 1
ATOM 1534 C CA . GLY A 1 207 ? 16.373 0.966 3.546 1.00 85.88 207 GLY A CA 1
ATOM 1535 C C . GLY A 1 207 ? 15.208 -0.033 3.634 1.00 85.88 207 GLY A C 1
ATOM 1536 O O . GLY A 1 207 ? 15.205 -0.836 4.564 1.00 85.88 207 GLY A O 1
ATOM 1537 N N . PRO A 1 208 ? 14.194 0.017 2.747 1.00 92.06 208 PRO A N 1
ATOM 1538 C CA . PRO A 1 208 ? 13.001 -0.825 2.872 1.00 92.06 208 PRO A CA 1
ATOM 1539 C C . PRO A 1 208 ? 13.275 -2.322 2.693 1.00 92.06 208 PRO A C 1
ATOM 1541 O O . PRO A 1 208 ? 13.965 -2.720 1.751 1.00 92.06 208 PRO A O 1
ATOM 1544 N N . SER A 1 209 ? 12.647 -3.159 3.527 1.00 94.31 209 SER A N 1
ATOM 1545 C CA . SER A 1 209 ? 12.713 -4.617 3.369 1.00 94.31 209 SER A CA 1
ATOM 1546 C C . SER A 1 209 ? 12.115 -5.077 2.037 1.00 94.31 209 SER A C 1
ATOM 1548 O O . SER A 1 209 ? 11.269 -4.404 1.435 1.00 94.31 209 SER A O 1
ATOM 1550 N N . LEU A 1 210 ? 12.518 -6.265 1.574 1.00 95.75 210 LEU A N 1
ATOM 1551 C CA . LEU A 1 210 ? 11.992 -6.839 0.333 1.00 95.75 210 LEU A CA 1
ATOM 1552 C C . LEU A 1 210 ? 10.460 -6.962 0.361 1.00 95.75 210 LEU A C 1
ATOM 1554 O O . LEU A 1 210 ? 9.812 -6.629 -0.629 1.00 95.75 210 LEU A O 1
ATOM 1558 N N . ASP A 1 211 ? 9.875 -7.366 1.489 1.00 96.56 211 ASP A N 1
ATOM 1559 C CA . ASP A 1 211 ? 8.420 -7.472 1.630 1.00 96.56 211 ASP A CA 1
ATOM 1560 C C . ASP A 1 211 ? 7.731 -6.113 1.503 1.00 96.56 211 ASP A C 1
ATOM 1562 O O . ASP A 1 211 ? 6.731 -5.998 0.790 1.00 96.56 211 ASP A O 1
ATOM 1566 N N . ALA A 1 212 ? 8.292 -5.063 2.114 1.00 95.88 212 ALA A N 1
ATOM 1567 C CA . ALA A 1 212 ? 7.781 -3.703 1.972 1.00 95.88 212 ALA A CA 1
ATOM 1568 C C . ALA A 1 212 ? 7.810 -3.256 0.501 1.00 95.88 212 ALA A C 1
ATOM 1570 O O . ALA A 1 212 ? 6.804 -2.782 -0.036 1.00 95.88 212 ALA A O 1
ATOM 1571 N N . LYS A 1 213 ? 8.927 -3.504 -0.195 1.00 97.00 213 LYS A N 1
ATOM 1572 C CA . LYS A 1 213 ? 9.060 -3.214 -1.630 1.00 97.00 213 LYS A CA 1
ATOM 1573 C C . LYS A 1 213 ? 8.051 -3.999 -2.472 1.00 97.00 213 LYS A C 1
ATOM 1575 O O . LYS A 1 213 ? 7.416 -3.438 -3.362 1.00 97.00 213 LYS A O 1
ATOM 1580 N N . LEU A 1 214 ? 7.834 -5.279 -2.176 1.00 97.94 214 LEU A N 1
ATOM 1581 C CA . LEU A 1 214 ? 6.842 -6.097 -2.878 1.00 97.94 214 LEU A CA 1
ATOM 1582 C C . LEU A 1 214 ? 5.407 -5.607 -2.639 1.00 97.94 214 LEU A C 1
ATOM 1584 O O . LEU A 1 214 ? 4.587 -5.689 -3.555 1.00 97.94 214 LEU A O 1
ATOM 1588 N N . ARG A 1 215 ? 5.087 -5.064 -1.457 1.00 97.81 215 ARG A N 1
ATOM 1589 C CA . ARG A 1 215 ? 3.777 -4.441 -1.200 1.00 97.81 215 ARG A CA 1
ATOM 1590 C C . ARG A 1 215 ? 3.581 -3.136 -1.952 1.00 97.81 215 ARG A C 1
ATOM 1592 O O . ARG A 1 215 ? 2.510 -2.957 -2.526 1.00 97.81 215 ARG A O 1
ATOM 1599 N N . LEU A 1 216 ? 4.612 -2.303 -2.064 1.00 97.69 216 LEU A N 1
ATOM 1600 C CA . LEU A 1 216 ? 4.579 -1.128 -2.942 1.00 97.69 216 LEU A CA 1
ATOM 1601 C C . LEU A 1 216 ? 4.334 -1.514 -4.406 1.00 97.69 216 LEU A C 1
ATOM 1603 O O . LEU A 1 216 ? 3.519 -0.891 -5.077 1.00 97.69 216 LEU A O 1
ATOM 1607 N N . VAL A 1 217 ? 4.966 -2.586 -4.893 1.00 98.00 217 VAL A N 1
ATOM 1608 C CA . VAL A 1 217 ? 4.734 -3.077 -6.261 1.00 98.00 217 VAL A CA 1
ATOM 1609 C C . VAL A 1 217 ? 3.314 -3.620 -6.451 1.00 98.00 217 VAL A C 1
ATOM 1611 O O . VAL A 1 217 ? 2.710 -3.384 -7.495 1.00 98.00 217 VAL A O 1
ATOM 1614 N N . ARG A 1 218 ? 2.748 -4.323 -5.459 1.00 97.69 218 ARG A N 1
ATOM 1615 C CA . ARG A 1 218 ? 1.335 -4.747 -5.506 1.00 97.69 218 ARG A CA 1
ATOM 1616 C C . ARG A 1 218 ? 0.392 -3.548 -5.527 1.00 97.69 218 ARG A C 1
ATOM 1618 O O . ARG A 1 218 ? -0.599 -3.581 -6.246 1.00 97.69 218 ARG A O 1
ATOM 1625 N N . LEU A 1 219 ? 0.711 -2.498 -4.773 1.00 97.06 219 LEU A N 1
ATOM 1626 C CA . LEU A 1 219 ? -0.067 -1.267 -4.783 1.00 97.06 219 LEU A CA 1
ATOM 1627 C C . LEU A 1 219 ? 0.022 -0.571 -6.148 1.00 97.06 219 LEU A C 1
ATOM 1629 O O . LEU A 1 219 ? -1.013 -0.235 -6.707 1.00 97.06 219 LEU A O 1
ATOM 1633 N N . LEU A 1 220 ? 1.218 -0.444 -6.738 1.00 97.06 220 LEU A N 1
ATOM 1634 C CA . LEU A 1 220 ? 1.390 0.043 -8.115 1.00 97.06 220 LEU A CA 1
ATOM 1635 C C . LEU A 1 220 ? 0.529 -0.749 -9.103 1.00 97.06 220 LEU A C 1
ATOM 1637 O O . LEU A 1 220 ? -0.130 -0.164 -9.954 1.00 97.06 220 LEU A O 1
ATOM 1641 N N . ASP A 1 221 ? 0.531 -2.074 -8.992 1.00 96.62 221 ASP A N 1
ATOM 1642 C CA . ASP A 1 221 ? -0.240 -2.938 -9.878 1.00 96.62 221 ASP A CA 1
ATOM 1643 C C . ASP A 1 221 ? -1.755 -2.702 -9.771 1.00 96.62 221 ASP A C 1
ATOM 1645 O O . ASP A 1 221 ? -2.443 -2.614 -10.791 1.00 96.62 221 ASP A O 1
ATOM 1649 N N . ALA A 1 222 ? -2.259 -2.543 -8.544 1.00 95.12 222 ALA A N 1
ATOM 1650 C CA . ALA A 1 222 ? -3.662 -2.239 -8.283 1.00 95.12 222 ALA A CA 1
ATOM 1651 C C . ALA A 1 222 ? -4.045 -0.834 -8.787 1.00 95.12 222 ALA A C 1
ATOM 1653 O O . ALA A 1 222 ? -5.070 -0.661 -9.444 1.00 95.12 222 ALA A O 1
ATOM 1654 N N . LEU A 1 223 ? -3.195 0.171 -8.548 1.00 95.06 223 LEU A N 1
ATOM 1655 C CA . LEU A 1 223 ? -3.440 1.552 -8.976 1.00 95.06 223 LEU A CA 1
ATOM 1656 C C . LEU A 1 223 ? -3.278 1.735 -10.494 1.00 95.06 223 LEU A C 1
ATOM 1658 O O . LEU A 1 223 ? -3.967 2.556 -11.096 1.00 95.06 223 LEU A O 1
ATOM 1662 N N . GLY A 1 224 ? -2.408 0.949 -11.132 1.00 92.19 224 GLY A N 1
ATOM 1663 C CA . GLY A 1 224 ? -2.049 1.068 -12.547 1.00 92.19 224 GLY A CA 1
ATOM 1664 C C . GLY A 1 224 ? -3.188 0.775 -13.527 1.00 92.19 224 GLY A C 1
ATOM 1665 O O . GLY A 1 224 ? -3.053 1.057 -14.716 1.00 92.19 224 GLY A O 1
ATOM 1666 N N . ALA A 1 225 ? -4.319 0.234 -13.067 1.00 90.00 225 ALA A N 1
ATOM 1667 C CA . ALA A 1 225 ? -5.536 0.126 -13.874 1.00 90.00 225 ALA A CA 1
ATOM 1668 C C . ALA A 1 225 ? -6.207 1.488 -14.136 1.00 90.00 225 ALA A C 1
ATOM 1670 O O . ALA A 1 225 ? -6.926 1.637 -15.122 1.00 90.00 225 ALA A O 1
ATOM 1671 N N . ASN A 1 226 ? -5.986 2.478 -13.269 1.00 93.94 226 ASN A N 1
ATOM 1672 C CA . ASN A 1 226 ? -6.683 3.755 -13.329 1.00 93.94 226 ASN A CA 1
ATOM 1673 C C . ASN A 1 226 ? -5.949 4.762 -14.238 1.00 93.94 226 ASN A C 1
ATOM 1675 O O . ASN A 1 226 ? -4.729 4.897 -14.140 1.00 93.94 226 ASN A O 1
ATOM 1679 N N . PRO A 1 227 ? -6.661 5.511 -15.099 1.00 93.31 227 PRO A N 1
ATOM 1680 C CA . PRO A 1 227 ? -6.051 6.520 -15.965 1.00 93.31 227 PRO A CA 1
ATOM 1681 C C . PRO A 1 227 ? -5.406 7.692 -15.209 1.00 93.31 227 PRO A C 1
ATOM 1683 O O . PRO A 1 227 ? -4.489 8.293 -15.742 1.00 93.31 227 PRO A O 1
ATOM 1686 N N . LEU A 1 228 ? -5.802 8.016 -13.975 1.00 94.19 228 LEU A N 1
ATOM 1687 C CA . LEU A 1 228 ? -5.102 9.033 -13.174 1.00 94.19 228 LEU A CA 1
ATOM 1688 C C . LEU A 1 228 ? -3.702 8.572 -12.751 1.00 94.19 228 LEU A C 1
ATOM 1690 O O . LEU A 1 228 ? -2.812 9.397 -12.558 1.00 94.19 228 LEU A O 1
ATOM 1694 N N . ALA A 1 229 ? -3.478 7.257 -12.634 1.00 93.56 229 ALA A N 1
ATOM 1695 C CA . ALA A 1 229 ? -2.156 6.731 -12.306 1.00 93.56 229 ALA A CA 1
ATOM 1696 C C . ALA A 1 229 ? -1.156 7.025 -13.429 1.00 93.56 229 ALA A C 1
ATOM 1698 O O . ALA A 1 229 ? 0.021 7.222 -13.160 1.00 93.56 229 ALA A O 1
ATOM 1699 N N . LEU A 1 230 ? -1.628 7.094 -14.677 1.00 90.50 230 LEU A N 1
ATOM 1700 C CA . LEU A 1 230 ? -0.823 7.459 -15.840 1.00 90.50 230 LEU A CA 1
ATOM 1701 C C . LEU A 1 230 ? -0.228 8.858 -15.712 1.00 90.50 230 LEU A C 1
ATOM 1703 O O . LEU A 1 230 ? 0.954 9.053 -15.979 1.00 90.50 230 LEU A O 1
ATOM 1707 N N . GLU A 1 231 ? -1.067 9.819 -15.330 1.00 91.62 231 GLU A N 1
ATOM 1708 C CA . GLU A 1 231 ? -0.655 11.208 -15.155 1.00 91.62 231 GLU A CA 1
ATOM 1709 C C . GLU A 1 231 ? 0.381 11.279 -14.040 1.00 91.62 231 GLU A C 1
ATOM 1711 O O . GLU A 1 231 ? 1.491 11.724 -14.288 1.00 91.62 231 GLU A O 1
ATOM 1716 N N . ALA A 1 232 ? 0.092 10.686 -12.882 1.00 91.94 232 ALA A N 1
ATOM 1717 C CA . ALA A 1 232 ? 1.019 10.659 -11.755 1.00 91.94 232 ALA A CA 1
ATOM 1718 C C . ALA A 1 232 ? 2.344 9.917 -12.037 1.00 91.94 232 ALA A C 1
ATOM 1720 O O . ALA A 1 232 ? 3.376 10.296 -11.496 1.00 91.94 232 ALA A O 1
ATOM 1721 N N . LEU A 1 233 ? 2.349 8.860 -12.860 1.00 92.88 233 LEU A N 1
ATOM 1722 C CA . LEU A 1 233 ? 3.576 8.126 -13.211 1.00 92.88 233 LEU A CA 1
ATOM 1723 C C . LEU A 1 233 ? 4.503 8.917 -14.145 1.00 92.88 233 LEU A C 1
ATOM 1725 O O . LEU A 1 233 ? 5.720 8.718 -14.097 1.00 92.88 233 LEU A O 1
ATOM 1729 N N . ASN A 1 234 ? 3.927 9.767 -14.998 1.00 88.12 234 ASN A N 1
ATOM 1730 C CA . ASN A 1 234 ? 4.660 10.614 -15.937 1.00 88.12 234 ASN A CA 1
ATOM 1731 C C . ASN A 1 234 ? 4.962 12.009 -15.383 1.00 88.12 234 ASN A C 1
ATOM 1733 O O . ASN A 1 234 ? 5.869 12.663 -15.895 1.00 88.12 234 ASN A O 1
ATOM 1737 N N . ASP A 1 235 ? 4.199 12.472 -14.393 1.00 85.50 235 ASP A N 1
ATOM 1738 C CA . ASP A 1 235 ? 4.368 13.805 -13.834 1.00 85.50 235 ASP A CA 1
ATOM 1739 C C . ASP A 1 235 ? 5.695 13.909 -13.078 1.00 85.50 235 ASP A C 1
ATOM 1741 O O . ASP A 1 235 ? 6.128 12.990 -12.371 1.00 85.50 235 ASP A O 1
ATOM 1745 N N . VAL A 1 236 ? 6.359 15.045 -13.261 1.00 69.12 236 VAL A N 1
ATOM 1746 C CA . VAL A 1 236 ? 7.522 15.413 -12.457 1.00 69.12 236 VAL A CA 1
ATOM 1747 C C . VAL A 1 236 ? 6.951 16.062 -11.214 1.00 69.12 236 VAL A C 1
ATOM 1749 O O . VAL A 1 236 ? 6.231 17.049 -11.333 1.00 69.12 236 VAL A O 1
ATOM 1752 N N . ASP A 1 237 ? 7.238 15.497 -10.040 1.00 63.56 237 ASP A N 1
ATOM 1753 C CA . ASP A 1 237 ? 6.618 15.931 -8.788 1.00 63.56 237 ASP A CA 1
ATOM 1754 C C . ASP A 1 237 ? 6.669 17.466 -8.654 1.00 63.56 237 ASP A C 1
ATOM 1756 O O . ASP A 1 237 ? 7.762 18.050 -8.578 1.00 63.56 237 ASP A O 1
ATOM 1760 N N . PRO A 1 238 ? 5.507 18.146 -8.608 1.00 44.19 238 PRO A N 1
ATOM 1761 C CA . PRO A 1 238 ? 5.450 19.598 -8.502 1.00 44.19 238 PRO A CA 1
ATOM 1762 C C . PRO A 1 238 ? 6.034 20.112 -7.180 1.00 44.19 238 PRO A C 1
ATOM 1764 O O . PRO A 1 238 ? 6.292 21.308 -7.053 1.00 44.19 238 PRO A O 1
ATOM 1767 N N . ARG A 1 239 ? 6.283 19.231 -6.196 1.00 51.47 239 ARG A N 1
ATOM 1768 C CA . ARG A 1 239 ? 6.979 19.566 -4.943 1.00 51.47 239 ARG A CA 1
ATOM 1769 C C . ARG A 1 239 ? 8.494 19.733 -5.105 1.00 51.47 239 ARG A C 1
ATOM 1771 O O . ARG A 1 239 ? 9.167 20.033 -4.124 1.00 51.47 239 ARG A O 1
ATOM 1778 N N . GLY A 1 240 ? 9.011 19.634 -6.333 1.00 51.00 240 GLY A N 1
ATOM 1779 C CA . GLY A 1 240 ? 10.259 20.283 -6.724 1.00 51.00 240 GLY A CA 1
ATOM 1780 C C . GLY A 1 240 ? 11.524 19.495 -6.401 1.00 51.00 240 GLY A C 1
ATOM 1781 O O . GLY A 1 240 ? 12.397 20.003 -5.703 1.00 51.00 240 GLY A O 1
ATOM 1782 N N . GLY A 1 241 ? 11.666 18.288 -6.961 1.00 58.03 241 GLY A N 1
ATOM 1783 C CA . GLY A 1 241 ? 12.999 17.675 -7.043 1.00 58.03 241 GLY A CA 1
ATOM 1784 C C . GLY A 1 241 ? 13.086 16.175 -7.301 1.00 58.03 241 GLY A C 1
ATOM 1785 O O . GLY A 1 241 ? 14.193 15.680 -7.505 1.00 58.03 241 GLY A O 1
ATOM 1786 N N . THR A 1 242 ? 11.986 15.424 -7.291 1.00 61.12 242 THR A N 1
ATOM 1787 C CA . THR A 1 242 ? 12.052 13.982 -7.564 1.00 61.12 242 THR A CA 1
ATOM 1788 C C . THR A 1 242 ? 11.928 13.717 -9.062 1.00 61.12 242 THR A C 1
ATOM 1790 O O . THR A 1 242 ? 11.090 14.289 -9.761 1.00 61.12 242 THR A O 1
ATOM 1793 N N . ALA A 1 243 ? 12.824 12.868 -9.575 1.00 74.50 243 ALA A N 1
ATOM 1794 C CA . ALA A 1 243 ? 12.751 12.379 -10.944 1.00 74.50 243 ALA A CA 1
ATOM 1795 C C . ALA A 1 243 ? 11.375 11.747 -11.202 1.00 74.50 243 ALA A C 1
ATOM 1797 O O . ALA A 1 243 ? 10.778 11.164 -10.294 1.00 74.50 243 ALA A O 1
ATOM 1798 N N . ALA A 1 244 ? 10.891 11.847 -12.443 1.00 87.31 244 ALA A N 1
ATOM 1799 C CA . ALA A 1 244 ? 9.642 11.208 -12.838 1.00 87.31 244 ALA A CA 1
ATOM 1800 C C . ALA A 1 244 ? 9.643 9.724 -12.428 1.00 87.31 244 ALA A C 1
ATOM 1802 O O . ALA A 1 244 ? 10.630 9.005 -12.623 1.00 87.31 244 ALA A O 1
ATOM 1803 N N . ILE A 1 245 ? 8.522 9.268 -11.864 1.00 93.06 245 ILE A N 1
ATOM 1804 C CA . ILE A 1 245 ? 8.423 7.947 -11.232 1.00 93.06 245 ILE A CA 1
ATOM 1805 C C . ILE A 1 245 ? 8.677 6.845 -12.264 1.00 93.06 245 ILE A C 1
ATOM 1807 O O . ILE A 1 245 ? 9.424 5.902 -12.000 1.00 93.06 245 ILE A O 1
ATOM 1811 N N . PHE A 1 246 ? 8.083 6.954 -13.455 1.00 95.56 246 PHE A N 1
ATOM 1812 C CA . PHE A 1 246 ? 8.192 5.914 -14.474 1.00 95.56 246 PHE A CA 1
ATOM 1813 C C . PHE A 1 246 ? 9.644 5.649 -14.931 1.00 95.56 246 PHE A C 1
ATOM 1815 O O . PHE A 1 246 ? 10.063 4.490 -14.849 1.00 95.56 246 PHE A O 1
ATOM 1822 N N . PRO A 1 247 ? 10.458 6.652 -15.324 1.00 94.88 247 PRO A N 1
ATOM 1823 C CA . PRO A 1 247 ? 11.885 6.455 -15.595 1.00 94.88 247 PRO A CA 1
ATOM 1824 C C . PRO A 1 247 ? 12.656 5.780 -14.455 1.00 94.88 247 PRO A C 1
ATOM 1826 O O . PRO A 1 247 ? 13.420 4.848 -14.708 1.00 94.88 247 PRO A O 1
ATOM 1829 N N . THR A 1 248 ? 12.417 6.181 -13.201 1.00 94.19 248 THR A N 1
ATOM 1830 C CA . THR A 1 248 ? 13.053 5.565 -12.025 1.00 94.19 248 THR A CA 1
ATOM 1831 C C . THR A 1 248 ? 12.711 4.079 -11.908 1.00 94.19 248 THR A C 1
ATOM 1833 O O . THR A 1 248 ? 13.592 3.252 -11.670 1.00 94.19 248 THR A O 1
ATOM 1836 N N . LEU A 1 249 ? 11.446 3.710 -12.126 1.00 96.56 249 LEU A N 1
ATOM 1837 C CA . LEU A 1 249 ? 11.003 2.315 -12.072 1.00 96.56 249 LEU A CA 1
ATOM 1838 C C . LEU A 1 249 ? 11.558 1.473 -13.224 1.00 96.56 249 LEU A C 1
ATOM 1840 O O . LEU A 1 249 ? 11.926 0.318 -13.008 1.00 96.56 249 LEU A O 1
ATOM 1844 N N . VAL A 1 250 ? 11.652 2.038 -14.432 1.00 96.81 250 VAL A N 1
ATOM 1845 C CA . VAL A 1 250 ? 12.296 1.363 -15.568 1.00 96.81 250 VAL A CA 1
ATOM 1846 C C . VAL A 1 250 ? 13.782 1.168 -15.289 1.00 96.81 250 VAL A C 1
ATOM 1848 O O . VAL A 1 250 ? 14.278 0.059 -15.467 1.00 96.81 250 VAL A O 1
ATOM 1851 N N . GLY A 1 251 ? 14.469 2.192 -14.776 1.00 95.75 251 GLY A N 1
ATOM 1852 C CA . GLY A 1 251 ? 15.866 2.107 -14.348 1.00 95.75 251 GLY A CA 1
ATOM 1853 C C . GLY A 1 251 ? 16.092 1.017 -13.300 1.00 95.75 251 GLY A C 1
ATOM 1854 O O . GLY A 1 251 ? 17.031 0.237 -13.424 1.00 95.75 251 GLY A O 1
ATOM 1855 N N . LEU A 1 252 ? 15.192 0.884 -12.321 1.00 95.81 252 LEU A N 1
ATOM 1856 C CA . LEU A 1 252 ? 15.239 -0.200 -11.338 1.00 95.81 252 LEU A CA 1
ATOM 1857 C C . LEU A 1 252 ? 15.011 -1.581 -11.978 1.00 95.81 252 LEU A C 1
ATOM 1859 O O . LEU A 1 252 ? 15.659 -2.555 -11.599 1.00 95.81 252 LEU A O 1
ATOM 1863 N N . LEU A 1 253 ? 14.100 -1.684 -12.949 1.00 96.88 253 LEU A N 1
ATOM 1864 C CA . LEU A 1 253 ? 13.785 -2.942 -13.626 1.00 96.88 253 LEU A CA 1
ATOM 1865 C C . LEU A 1 253 ? 14.963 -3.465 -14.463 1.00 96.88 253 LEU A C 1
ATOM 1867 O O . LEU A 1 253 ? 15.267 -4.658 -14.404 1.00 96.88 253 LEU A O 1
ATOM 1871 N N . VAL A 1 254 ? 15.601 -2.584 -15.238 1.00 96.12 254 VAL A N 1
ATOM 1872 C CA . VAL A 1 254 ? 16.693 -2.939 -16.165 1.00 96.12 254 VAL A CA 1
ATOM 1873 C C . VAL A 1 254 ? 18.081 -2.823 -15.533 1.00 96.12 254 VAL A C 1
ATOM 1875 O O . VAL A 1 254 ? 19.051 -3.350 -16.069 1.00 96.12 254 VAL A O 1
ATOM 1878 N N . GLY A 1 255 ? 18.184 -2.136 -14.396 1.00 93.25 255 GLY A N 1
ATOM 1879 C CA . GLY A 1 255 ? 19.431 -1.887 -13.692 1.00 93.25 255 GLY A CA 1
ATOM 1880 C C . GLY A 1 255 ? 19.916 -3.060 -12.843 1.00 93.25 255 GLY A C 1
ATOM 1881 O O . GLY A 1 255 ? 19.178 -3.975 -12.450 1.00 93.25 255 GLY A O 1
ATOM 1882 N N . ARG A 1 256 ? 21.201 -2.999 -12.490 1.00 88.50 256 ARG A N 1
ATOM 1883 C CA . ARG A 1 256 ? 21.829 -3.899 -11.514 1.00 88.50 256 ARG A CA 1
ATOM 1884 C C . ARG A 1 256 ? 21.396 -3.501 -10.097 1.00 88.50 256 ARG A C 1
ATOM 1886 O O . ARG A 1 256 ? 21.141 -2.331 -9.842 1.00 88.50 256 ARG A O 1
ATOM 1893 N N . GLY A 1 257 ? 21.283 -4.466 -9.185 1.00 89.06 257 GLY A N 1
ATOM 1894 C CA . GLY A 1 257 ? 20.941 -4.193 -7.782 1.00 89.06 257 GLY A CA 1
ATOM 1895 C C . GLY A 1 257 ? 19.744 -4.975 -7.236 1.00 89.06 257 GLY A C 1
ATOM 1896 O O . GLY A 1 257 ? 19.941 -5.786 -6.333 1.00 89.06 257 GLY A O 1
ATOM 1897 N N . PRO A 1 258 ? 18.505 -4.768 -7.724 1.00 94.69 258 PRO A N 1
ATOM 1898 C CA . PRO A 1 258 ? 17.340 -5.313 -7.036 1.00 94.69 258 PRO A CA 1
ATOM 1899 C C . PRO A 1 258 ? 17.254 -6.845 -7.134 1.00 94.69 258 PRO A C 1
ATOM 1901 O O . PRO A 1 258 ? 17.576 -7.416 -8.181 1.00 94.69 258 PRO A O 1
ATOM 1904 N N . PRO A 1 259 ? 16.745 -7.520 -6.085 1.00 96.31 259 PRO A N 1
ATOM 1905 C CA . PRO A 1 259 ? 16.504 -8.958 -6.112 1.00 96.31 259 PRO A CA 1
ATOM 1906 C C . PRO A 1 259 ? 15.568 -9.368 -7.255 1.00 96.31 259 PRO A C 1
ATOM 1908 O O . PRO A 1 259 ? 14.600 -8.665 -7.563 1.00 96.31 259 PRO A O 1
ATOM 1911 N N . LEU A 1 260 ? 15.789 -10.556 -7.827 1.00 96.19 260 LEU A N 1
ATOM 1912 C CA . LEU A 1 260 ? 14.983 -11.087 -8.935 1.00 96.19 260 LEU A CA 1
ATOM 1913 C C . LEU A 1 260 ? 13.478 -11.123 -8.616 1.00 96.19 260 LEU A C 1
ATOM 1915 O O . LEU A 1 260 ? 12.658 -10.837 -9.489 1.00 96.19 260 LEU A O 1
ATOM 1919 N N . ALA A 1 261 ? 13.098 -11.420 -7.369 1.00 97.69 261 ALA A N 1
ATOM 1920 C CA . ALA A 1 261 ? 11.699 -11.410 -6.935 1.00 97.69 261 ALA A CA 1
ATOM 1921 C C . ALA A 1 261 ? 11.049 -10.023 -7.096 1.00 97.69 261 ALA A C 1
ATOM 1923 O O . ALA A 1 261 ? 9.931 -9.920 -7.609 1.00 97.69 261 ALA A O 1
ATOM 1924 N N . LEU A 1 262 ? 11.772 -8.961 -6.720 1.00 97.62 262 LEU A N 1
ATOM 1925 C CA . LEU A 1 262 ? 11.315 -7.582 -6.870 1.00 97.62 262 LEU A CA 1
ATOM 1926 C C . LEU A 1 262 ? 11.230 -7.191 -8.346 1.00 97.62 262 LEU A C 1
ATOM 1928 O O . LEU A 1 262 ? 10.183 -6.706 -8.771 1.00 97.62 262 LEU A O 1
ATOM 1932 N N . ARG A 1 263 ? 12.276 -7.471 -9.141 1.00 96.81 263 ARG A N 1
ATOM 1933 C CA . ARG A 1 263 ? 12.265 -7.220 -10.596 1.00 96.81 263 ARG A CA 1
ATOM 1934 C C . ARG A 1 263 ? 11.112 -7.940 -11.286 1.00 96.81 263 ARG A C 1
ATOM 1936 O O . ARG A 1 263 ? 10.406 -7.344 -12.087 1.00 96.81 263 ARG A O 1
ATOM 1943 N N . SER A 1 264 ? 10.865 -9.197 -10.927 1.00 97.69 264 SER A N 1
ATOM 1944 C CA . SER A 1 264 ? 9.783 -10.006 -11.494 1.00 97.69 264 SER A CA 1
ATOM 1945 C C . SER A 1 264 ? 8.406 -9.423 -11.196 1.00 97.69 264 SER A C 1
ATOM 1947 O O . SER A 1 264 ? 7.553 -9.352 -12.082 1.00 97.69 264 SER A O 1
ATOM 1949 N N . ALA A 1 265 ? 8.172 -9.006 -9.950 1.00 98.06 265 ALA A N 1
ATOM 1950 C CA . ALA A 1 265 ? 6.921 -8.363 -9.568 1.00 98.06 265 ALA A CA 1
ATOM 1951 C C . ALA A 1 265 ? 6.754 -7.011 -10.277 1.00 98.06 265 ALA A C 1
ATOM 1953 O O . ALA A 1 265 ? 5.701 -6.760 -10.867 1.00 98.06 265 ALA A O 1
ATOM 1954 N N . LEU A 1 266 ? 7.803 -6.182 -10.269 1.00 98.00 266 LEU A N 1
ATOM 1955 C CA . LEU A 1 266 ? 7.798 -4.852 -10.871 1.00 98.00 266 LEU A CA 1
ATOM 1956 C C . LEU A 1 266 ? 7.605 -4.929 -12.385 1.00 98.00 266 LEU A C 1
ATOM 1958 O O . LEU A 1 266 ? 6.759 -4.229 -12.926 1.00 98.00 266 LEU A O 1
ATOM 1962 N N . GLY A 1 267 ? 8.312 -5.834 -13.060 1.00 97.62 267 GLY A N 1
ATOM 1963 C CA . GLY A 1 267 ? 8.193 -6.063 -14.495 1.00 97.62 267 GLY A CA 1
ATOM 1964 C C . GLY A 1 267 ? 6.768 -6.428 -14.899 1.00 97.62 267 GLY A C 1
ATOM 1965 O O . GLY A 1 267 ? 6.238 -5.849 -15.842 1.00 97.62 267 GLY A O 1
ATOM 1966 N N . ARG A 1 268 ? 6.091 -7.311 -14.149 1.00 97.62 268 ARG A N 1
ATOM 1967 C CA . ARG A 1 268 ? 4.676 -7.643 -14.409 1.00 97.62 268 ARG A CA 1
ATOM 1968 C C . ARG A 1 268 ? 3.733 -6.462 -14.190 1.00 97.62 268 ARG A C 1
ATOM 1970 O O . ARG A 1 268 ? 2.775 -6.325 -14.950 1.00 97.62 268 ARG A O 1
ATOM 1977 N N . ALA A 1 269 ? 3.956 -5.664 -13.146 1.00 97.38 269 ALA A N 1
ATOM 1978 C CA . ALA A 1 269 ? 3.141 -4.486 -12.853 1.00 97.38 269 ALA A CA 1
ATOM 1979 C C . ALA A 1 269 ? 3.330 -3.409 -13.936 1.00 97.38 269 ALA A C 1
ATOM 1981 O O . ALA A 1 269 ? 2.359 -2.964 -14.542 1.00 97.38 269 ALA A O 1
ATOM 1982 N N . LEU A 1 270 ? 4.583 -3.076 -14.267 1.00 97.38 270 LEU A N 1
ATOM 1983 C CA . LEU A 1 270 ? 4.925 -2.107 -15.309 1.00 97.38 270 LEU A CA 1
ATOM 1984 C C . LEU A 1 270 ? 4.452 -2.551 -16.692 1.00 97.38 270 LEU A C 1
ATOM 1986 O O . LEU A 1 270 ? 3.844 -1.753 -17.392 1.00 97.38 270 LEU A O 1
ATOM 1990 N N . CYS A 1 271 ? 4.653 -3.812 -17.085 1.00 97.50 271 CYS A N 1
ATOM 1991 C CA . CYS A 1 271 ? 4.168 -4.298 -18.380 1.00 97.50 271 CYS A CA 1
ATOM 1992 C C . CYS A 1 271 ? 2.642 -4.189 -18.489 1.00 97.50 271 CYS A C 1
ATOM 1994 O O . CYS A 1 271 ? 2.132 -3.820 -19.542 1.00 97.50 271 CYS A O 1
ATOM 1996 N N . ARG A 1 272 ? 1.896 -4.479 -17.412 1.00 96.12 272 ARG A N 1
ATOM 1997 C CA . ARG A 1 272 ? 0.436 -4.297 -17.399 1.00 96.12 272 ARG A CA 1
ATOM 1998 C C . ARG A 1 272 ? 0.040 -2.828 -17.456 1.00 96.12 272 ARG A C 1
ATOM 2000 O O . ARG A 1 272 ? -0.872 -2.504 -18.207 1.00 96.12 272 ARG A O 1
ATOM 2007 N N . ALA A 1 273 ? 0.718 -1.957 -16.712 1.00 95.44 273 ALA A N 1
ATOM 2008 C CA . ALA A 1 273 ? 0.479 -0.518 -16.766 1.00 95.44 273 ALA A CA 1
ATOM 2009 C C . ALA A 1 273 ? 0.747 0.037 -18.176 1.00 95.44 273 ALA A C 1
ATOM 2011 O O . ALA A 1 273 ? -0.133 0.652 -18.769 1.00 95.44 273 ALA A O 1
ATOM 2012 N N . VAL A 1 274 ? 1.911 -0.256 -18.762 1.00 96.50 274 VAL A N 1
ATOM 2013 C CA . VAL A 1 274 ? 2.275 0.183 -20.119 1.00 96.50 274 VAL A CA 1
ATOM 2014 C C . VAL A 1 274 ? 1.296 -0.364 -21.157 1.00 96.50 274 VAL A C 1
ATOM 2016 O O . VAL A 1 274 ? 0.797 0.398 -21.972 1.00 96.50 274 VAL A O 1
ATOM 2019 N N . ALA A 1 275 ? 0.946 -1.651 -21.102 1.00 95.50 275 ALA A N 1
ATOM 2020 C CA . ALA A 1 275 ? 0.000 -2.247 -22.049 1.00 95.50 275 ALA A CA 1
ATOM 2021 C C . ALA A 1 275 ? -1.420 -1.655 -21.977 1.00 95.50 275 ALA A C 1
ATOM 2023 O O . ALA A 1 275 ? -2.178 -1.787 -22.932 1.00 95.50 275 ALA A O 1
ATOM 2024 N N . ARG A 1 276 ? -1.803 -1.049 -20.847 1.00 94.19 276 ARG A N 1
ATOM 2025 C CA . ARG A 1 276 ? -3.125 -0.437 -20.646 1.00 94.19 276 ARG A CA 1
ATOM 2026 C C . ARG A 1 276 ? -3.180 1.031 -21.070 1.00 94.19 276 ARG A C 1
ATOM 2028 O O . ARG A 1 276 ? -4.274 1.533 -21.306 1.00 94.19 276 ARG A O 1
ATOM 2035 N N . HIS A 1 277 ? -2.036 1.712 -21.159 1.00 94.88 277 HIS A N 1
ATOM 2036 C CA . HIS A 1 277 ? -1.981 3.169 -21.294 1.00 94.88 277 HIS A CA 1
ATOM 2037 C C . HIS A 1 277 ? -1.174 3.607 -22.514 1.00 94.88 277 HIS A C 1
ATOM 2039 O O . HIS A 1 277 ? 0.056 3.618 -22.483 1.00 94.88 277 HIS A O 1
ATOM 2045 N N . SER A 1 278 ? -1.864 4.081 -23.556 1.00 94.12 278 SER A N 1
ATOM 2046 C CA . SER A 1 278 ? -1.236 4.546 -24.803 1.00 94.12 278 SER A CA 1
ATOM 2047 C C . SER A 1 278 ? -0.198 5.653 -24.598 1.00 94.12 278 SER A C 1
ATOM 2049 O O . SER A 1 278 ? 0.831 5.634 -25.265 1.00 94.12 278 SER A O 1
ATOM 2051 N N . LYS A 1 279 ? -0.385 6.567 -23.632 1.00 93.50 279 LYS A N 1
ATOM 2052 C CA . LYS A 1 279 ? 0.621 7.612 -23.358 1.00 93.50 279 LYS A CA 1
ATOM 2053 C C . LYS A 1 279 ? 1.926 7.049 -22.774 1.00 93.50 279 LYS A C 1
ATOM 2055 O O . LYS A 1 279 ? 2.983 7.596 -23.063 1.00 93.50 279 LYS A O 1
ATOM 2060 N N . LEU A 1 280 ? 1.893 5.968 -21.973 1.00 94.81 280 LEU A N 1
ATOM 2061 C CA . LEU A 1 280 ? 3.137 5.302 -21.531 1.00 94.81 280 LEU A CA 1
ATOM 2062 C C . LEU A 1 280 ? 3.811 4.588 -22.693 1.00 94.81 280 LEU A C 1
ATOM 2064 O O . LEU A 1 280 ? 5.034 4.581 -22.766 1.00 94.81 280 LEU A O 1
ATOM 2068 N N . GLN A 1 281 ? 3.022 3.986 -23.585 1.00 95.62 281 GLN A N 1
ATOM 2069 C CA . GLN A 1 281 ? 3.535 3.341 -24.789 1.00 95.62 281 GLN A CA 1
ATOM 2070 C C . GLN A 1 281 ? 4.255 4.352 -25.687 1.00 95.62 281 GLN A C 1
ATOM 2072 O O . GLN A 1 281 ? 5.406 4.126 -26.053 1.00 95.62 281 GLN A O 1
ATOM 2077 N N . GLU A 1 282 ? 3.617 5.492 -25.973 1.00 93.75 282 GLU A N 1
ATOM 2078 C CA . GLU A 1 282 ? 4.235 6.594 -26.716 1.00 93.75 282 GLU A CA 1
ATOM 2079 C C . GLU A 1 282 ? 5.485 7.113 -26.010 1.00 93.75 282 GLU A C 1
ATOM 2081 O O . GLU A 1 282 ? 6.534 7.191 -26.639 1.00 93.75 282 GLU A O 1
ATOM 2086 N N . TYR A 1 283 ? 5.417 7.411 -24.709 1.00 93.44 283 TYR A N 1
ATOM 2087 C CA . TYR A 1 283 ? 6.569 7.924 -23.962 1.00 93.44 283 TYR A CA 1
ATOM 2088 C C . TYR A 1 283 ? 7.755 6.945 -23.969 1.00 93.44 283 TYR A C 1
ATOM 2090 O O . TYR A 1 283 ? 8.902 7.332 -24.219 1.00 93.44 283 TYR A O 1
ATOM 2098 N N . LEU A 1 284 ? 7.491 5.654 -23.751 1.00 95.06 284 LEU A N 1
ATOM 2099 C CA . LEU A 1 284 ? 8.509 4.607 -23.762 1.00 95.06 284 LEU A CA 1
ATOM 2100 C C . LEU A 1 284 ? 9.154 4.447 -25.145 1.00 95.06 284 LEU A C 1
ATOM 2102 O O . LEU A 1 284 ? 10.375 4.357 -25.232 1.00 95.06 284 LEU A O 1
ATOM 2106 N N . LEU A 1 285 ? 8.363 4.411 -26.222 1.00 94.06 285 LEU A N 1
ATOM 2107 C CA . LEU A 1 285 ? 8.908 4.185 -27.565 1.00 94.06 285 LEU A CA 1
ATOM 2108 C C . LEU A 1 285 ? 9.520 5.448 -28.179 1.00 94.06 285 LEU A C 1
ATOM 2110 O O . LEU A 1 285 ? 10.553 5.357 -28.844 1.00 94.06 285 LEU A O 1
ATOM 2114 N N . ALA A 1 286 ? 8.961 6.630 -27.907 1.00 91.69 286 ALA A N 1
ATOM 2115 C CA . ALA A 1 286 ? 9.557 7.902 -28.312 1.00 91.69 286 ALA A CA 1
ATOM 2116 C C . ALA A 1 286 ? 10.936 8.100 -27.667 1.00 91.69 286 ALA A C 1
ATOM 2118 O O . ALA A 1 286 ? 11.852 8.613 -28.307 1.00 91.69 286 ALA A O 1
ATOM 2119 N N . SER A 1 287 ? 11.115 7.617 -26.433 1.00 93.19 287 SER A N 1
ATOM 2120 C CA . SER A 1 287 ? 12.392 7.689 -25.723 1.00 93.19 287 SER A CA 1
ATOM 2121 C C . SER A 1 287 ? 13.441 6.657 -26.153 1.00 93.19 287 SER A C 1
ATOM 2123 O O . SER A 1 287 ? 14.523 6.638 -25.573 1.00 93.19 287 SER A O 1
ATOM 2125 N N . LEU A 1 288 ? 13.185 5.806 -27.155 1.00 92.25 288 LEU A N 1
ATOM 2126 C CA . LEU A 1 288 ? 14.226 4.933 -27.726 1.00 92.25 288 LEU A CA 1
ATOM 2127 C C . LEU A 1 288 ? 15.236 5.727 -28.566 1.00 92.25 288 LEU A C 1
ATOM 2129 O O . LEU A 1 288 ? 16.433 5.425 -28.575 1.00 92.25 288 LEU A O 1
ATOM 2133 N N . SER A 1 289 ? 14.754 6.766 -29.247 1.00 88.50 289 SER A N 1
ATOM 2134 C CA . SER A 1 289 ? 15.573 7.591 -30.133 1.00 88.50 289 SER A CA 1
ATOM 2135 C C . SER A 1 289 ? 16.486 8.525 -29.339 1.00 88.50 289 SER A C 1
ATOM 2137 O O . SER A 1 289 ? 16.112 8.958 -28.245 1.00 88.50 289 SER A O 1
ATOM 2139 N N . PRO A 1 290 ? 17.667 8.883 -29.872 1.00 83.38 290 PRO A N 1
ATOM 2140 C CA . PRO A 1 290 ? 18.464 9.958 -29.304 1.00 83.38 290 PRO A CA 1
ATOM 2141 C C . PRO A 1 290 ? 17.653 11.233 -29.157 1.00 83.38 290 PRO A C 1
ATOM 2143 O O . PRO A 1 290 ? 16.913 11.562 -30.087 1.00 83.38 290 PRO A O 1
ATOM 2146 N N . PRO A 1 291 ? 17.782 11.958 -28.026 1.00 78.06 291 PRO A N 1
ATOM 2147 C CA . PRO A 1 291 ? 17.327 13.334 -28.017 1.00 78.06 291 PRO A CA 1
ATOM 2148 C C . PRO A 1 291 ? 18.061 14.028 -29.166 1.00 78.06 291 PRO A C 1
ATOM 2150 O O . PRO A 1 291 ? 19.289 14.015 -29.218 1.00 78.06 291 PRO A O 1
ATOM 2153 N N . MET A 1 292 ? 17.306 14.542 -30.138 1.00 77.06 292 MET A N 1
ATOM 2154 C CA . MET A 1 292 ? 17.869 15.401 -31.176 1.00 77.06 292 MET A CA 1
ATOM 2155 C C . MET A 1 292 ? 18.576 16.543 -30.446 1.00 77.06 292 MET A C 1
ATOM 2157 O O . MET A 1 292 ? 17.956 17.114 -29.552 1.00 77.06 292 MET A O 1
ATOM 2161 N N . ASP A 1 293 ? 19.846 16.814 -30.774 1.00 66.94 293 ASP A N 1
ATOM 2162 C CA . ASP A 1 293 ? 20.722 17.806 -30.127 1.00 66.94 293 ASP A CA 1
ATOM 2163 C C . ASP A 1 293 ? 20.056 19.191 -30.033 1.00 66.94 293 ASP A C 1
ATOM 2165 O O . ASP A 1 293 ? 20.278 20.106 -30.827 1.00 66.94 293 ASP A O 1
ATOM 2169 N N . HIS A 1 294 ? 19.199 19.366 -29.039 1.00 62.12 294 HIS A N 1
ATOM 2170 C CA . HIS A 1 294 ? 18.691 20.645 -28.605 1.00 62.12 294 HIS A CA 1
ATOM 2171 C C . HIS A 1 294 ? 19.626 21.036 -27.474 1.00 62.12 294 HIS A C 1
ATOM 2173 O O . HIS A 1 294 ? 19.555 20.458 -26.396 1.00 62.12 294 HIS A O 1
ATOM 2179 N N . GLY A 1 295 ? 20.569 21.934 -27.782 1.00 62.09 295 GLY A N 1
ATOM 2180 C CA . GLY A 1 295 ? 21.755 22.308 -26.997 1.00 62.09 295 GLY A CA 1
ATOM 2181 C C . GLY A 1 295 ? 21.521 22.910 -25.604 1.00 62.09 295 GLY A C 1
ATOM 2182 O O . GLY A 1 295 ? 22.240 23.812 -25.189 1.00 62.09 295 GLY A O 1
ATOM 2183 N N . THR A 1 296 ? 20.538 22.419 -24.865 1.00 57.06 296 THR A N 1
ATOM 2184 C CA . THR A 1 296 ? 20.295 22.697 -23.458 1.00 57.06 296 THR A CA 1
ATOM 2185 C C . THR A 1 296 ? 20.562 21.420 -22.670 1.00 57.06 296 THR A C 1
ATOM 2187 O O . THR A 1 296 ? 19.716 20.532 -22.610 1.00 57.06 296 THR A O 1
ATOM 2190 N N . GLN A 1 297 ? 21.744 21.347 -22.052 1.00 55.69 297 GLN A N 1
ATOM 2191 C CA . GLN A 1 297 ? 22.154 20.350 -21.049 1.00 55.69 297 GLN A CA 1
ATOM 2192 C C . GLN A 1 297 ? 21.328 20.466 -19.747 1.00 55.69 297 GLN A C 1
ATOM 2194 O O . GLN A 1 297 ? 21.872 20.505 -18.644 1.00 55.69 297 GLN A O 1
ATOM 2199 N N . SER A 1 298 ? 20.005 20.598 -19.837 1.00 53.16 298 SER A N 1
ATOM 2200 C CA . SER A 1 298 ? 19.150 20.627 -18.655 1.00 53.16 298 SER A CA 1
ATOM 2201 C C . SER A 1 298 ? 18.995 19.208 -18.124 1.00 53.16 298 SER A C 1
ATOM 2203 O O . SER A 1 298 ? 18.276 18.411 -18.712 1.00 53.16 298 SER A O 1
ATOM 2205 N N . ALA A 1 299 ? 19.707 18.941 -17.024 1.00 54.78 299 ALA A N 1
ATOM 2206 C CA . ALA A 1 299 ? 19.544 17.837 -16.077 1.00 54.78 299 ALA A CA 1
ATOM 2207 C C . ALA A 1 299 ? 19.089 16.506 -16.706 1.00 54.78 299 ALA A C 1
ATOM 2209 O O . ALA A 1 299 ? 17.896 16.231 -16.824 1.00 54.78 299 ALA A O 1
ATOM 2210 N N . GLU A 1 300 ? 20.076 15.683 -17.075 1.00 59.06 300 GLU A N 1
ATOM 2211 C CA . GLU A 1 300 ? 19.959 14.326 -17.622 1.00 59.06 300 GLU A CA 1
ATOM 2212 C C . GLU A 1 300 ? 19.107 13.395 -16.740 1.00 59.06 300 GLU A C 1
ATOM 2214 O O . GLU A 1 300 ? 19.608 12.579 -15.965 1.00 59.06 300 GLU A O 1
ATOM 2219 N N . GLY A 1 301 ? 17.787 13.468 -16.874 1.00 74.56 301 GLY A N 1
ATOM 2220 C CA . GLY A 1 301 ? 16.930 12.350 -16.511 1.00 74.56 301 GLY A CA 1
ATOM 2221 C C . GLY A 1 301 ? 17.197 11.205 -17.484 1.00 74.56 301 GLY A C 1
ATOM 2222 O O . GLY A 1 301 ? 17.039 11.373 -18.694 1.00 74.56 301 GLY A O 1
ATOM 2223 N N . VAL A 1 302 ? 17.599 10.035 -16.979 1.00 84.81 302 VAL A N 1
ATOM 2224 C CA . VAL A 1 302 ? 17.771 8.847 -17.822 1.00 84.81 302 VAL A CA 1
ATOM 2225 C C . VAL A 1 302 ? 16.408 8.458 -18.392 1.00 84.81 302 VAL A C 1
ATOM 2227 O O . VAL A 1 302 ? 15.528 7.980 -17.677 1.00 84.81 302 VAL A O 1
ATOM 2230 N N . LEU A 1 303 ? 16.224 8.686 -19.691 1.00 91.75 303 LEU A N 1
ATOM 2231 C CA . LEU A 1 303 ? 14.989 8.354 -20.386 1.00 91.75 303 LEU A CA 1
ATOM 2232 C C . LEU A 1 303 ? 14.783 6.825 -20.424 1.00 91.75 303 LEU A C 1
ATOM 2234 O O . LEU A 1 303 ? 15.732 6.089 -20.710 1.00 91.75 303 LEU A O 1
ATOM 2238 N N . PRO A 1 304 ? 13.554 6.321 -20.203 1.00 93.50 304 PRO A N 1
ATOM 2239 C CA . PRO A 1 304 ? 13.311 4.890 -20.026 1.00 93.50 304 PRO A CA 1
ATOM 2240 C C . PRO A 1 304 ? 13.650 4.072 -21.279 1.00 93.50 304 PRO A C 1
ATOM 2242 O O . PRO A 1 304 ? 14.258 3.007 -21.166 1.00 93.50 304 PRO A O 1
ATOM 2245 N N . GLY A 1 305 ? 13.323 4.575 -22.475 1.00 93.75 305 GLY A N 1
ATOM 2246 C CA . GLY A 1 305 ? 13.701 3.930 -23.730 1.00 93.75 305 GLY A CA 1
ATOM 2247 C C . GLY A 1 305 ? 15.218 3.889 -23.938 1.00 93.75 305 GLY A C 1
ATOM 2248 O O . GLY A 1 305 ? 15.744 2.864 -24.366 1.00 93.75 305 GLY A O 1
ATOM 2249 N N . ARG A 1 306 ? 15.957 4.937 -23.550 1.00 93.12 306 ARG A N 1
ATOM 2250 C CA . ARG A 1 306 ? 17.426 4.958 -23.665 1.00 93.12 306 ARG A CA 1
ATOM 2251 C C . ARG A 1 306 ? 18.087 3.957 -22.726 1.00 93.12 306 ARG A C 1
ATOM 2253 O O . ARG A 1 306 ? 19.032 3.300 -23.146 1.00 93.12 306 ARG A O 1
ATOM 2260 N N . SER A 1 307 ? 17.553 3.760 -21.518 1.00 94.50 307 SER A N 1
ATOM 2261 C CA . SER A 1 307 ? 18.007 2.684 -20.621 1.00 94.50 307 SER A CA 1
ATOM 2262 C C . SER A 1 307 ? 17.874 1.303 -21.265 1.00 94.50 307 SER A C 1
ATOM 2264 O O . SER A 1 307 ? 18.761 0.464 -21.128 1.00 94.50 307 SER A O 1
ATOM 2266 N N . ILE A 1 308 ? 16.774 1.066 -21.988 1.00 95.56 308 ILE A N 1
ATOM 2267 C CA . ILE A 1 308 ? 16.547 -0.193 -22.705 1.00 95.56 308 ILE A CA 1
ATOM 2268 C C . ILE A 1 308 ? 17.524 -0.340 -23.874 1.00 95.56 308 ILE A C 1
ATOM 2270 O O . ILE A 1 308 ? 18.135 -1.395 -24.015 1.00 95.56 308 ILE A O 1
ATOM 2274 N N . VAL A 1 309 ? 17.702 0.702 -24.690 1.00 93.88 309 VAL A N 1
ATOM 2275 C CA . VAL A 1 309 ? 18.636 0.678 -25.829 1.00 93.88 309 VAL A CA 1
ATOM 2276 C C . VAL A 1 309 ? 20.067 0.430 -25.357 1.00 93.88 309 VAL A C 1
ATOM 2278 O O . VAL A 1 309 ? 20.711 -0.483 -25.863 1.00 93.88 309 VAL A O 1
ATOM 2281 N N . ALA A 1 310 ? 20.524 1.144 -24.326 1.00 93.50 310 ALA A N 1
ATOM 2282 C CA . ALA A 1 310 ? 21.854 0.949 -23.754 1.00 93.50 310 ALA A CA 1
ATOM 2283 C C . ALA A 1 310 ? 22.068 -0.496 -23.272 1.00 93.50 310 ALA A C 1
ATOM 2285 O O . ALA A 1 310 ? 23.138 -1.073 -23.460 1.00 93.50 310 ALA A O 1
ATOM 2286 N N . LEU A 1 311 ? 21.040 -1.119 -22.686 1.00 94.88 311 LEU A N 1
ATOM 2287 C CA . LEU A 1 311 ? 21.107 -2.518 -22.274 1.00 94.88 311 LEU A CA 1
ATOM 2288 C C . LEU A 1 311 ? 21.169 -3.485 -23.471 1.00 94.88 311 LEU A C 1
ATOM 2290 O O . LEU A 1 311 ? 21.886 -4.485 -23.407 1.00 94.88 311 LEU A O 1
ATOM 2294 N N . LEU A 1 312 ? 20.433 -3.206 -24.551 1.00 94.06 312 LEU A N 1
ATOM 2295 C CA . LEU A 1 312 ? 2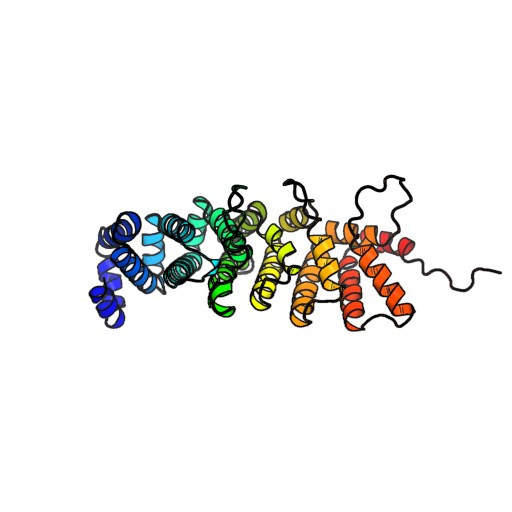0.476 -3.996 -25.787 1.00 94.06 312 LEU A CA 1
ATOM 2296 C C . LEU A 1 312 ? 21.845 -3.894 -26.472 1.00 94.06 312 LEU A C 1
ATOM 2298 O O . LEU A 1 312 ? 22.383 -4.907 -26.914 1.00 94.06 312 LEU A O 1
ATOM 2302 N N . GLU A 1 313 ? 22.439 -2.703 -26.499 1.00 93.50 313 GLU A N 1
ATOM 2303 C CA . GLU A 1 313 ? 23.794 -2.473 -27.011 1.00 93.50 313 GLU A CA 1
ATOM 2304 C C . GLU A 1 313 ? 24.837 -3.231 -26.178 1.00 93.50 313 GLU A C 1
ATOM 2306 O O . GLU A 1 313 ? 25.686 -3.934 -26.728 1.00 93.50 313 GLU A O 1
ATOM 2311 N N . GLN A 1 314 ? 24.731 -3.189 -24.845 1.00 94.19 314 GLN A N 1
ATOM 2312 C CA . GLN A 1 314 ? 25.581 -3.995 -23.962 1.00 94.19 314 GLN A CA 1
ATOM 2313 C C . GLN A 1 314 ? 25.403 -5.500 -24.204 1.00 94.19 314 GLN A C 1
ATOM 2315 O O . GLN A 1 314 ? 26.381 -6.250 -24.184 1.00 94.19 314 GLN A O 1
ATOM 2320 N N . ALA A 1 315 ? 24.171 -5.956 -24.451 1.00 93.88 315 ALA A N 1
ATOM 2321 C CA . ALA A 1 315 ? 23.889 -7.354 -24.764 1.00 93.88 315 ALA A CA 1
ATOM 2322 C C . ALA A 1 315 ? 24.511 -7.787 -26.099 1.00 93.88 315 ALA A C 1
ATOM 2324 O O . ALA A 1 315 ? 25.028 -8.900 -26.183 1.00 93.88 315 ALA A O 1
ATOM 2325 N N . ALA A 1 316 ? 24.536 -6.910 -27.107 1.00 92.38 316 ALA A N 1
ATOM 2326 C CA . ALA A 1 316 ? 25.165 -7.185 -28.400 1.00 92.38 316 ALA A CA 1
ATOM 2327 C C . ALA A 1 316 ? 26.683 -7.428 -28.287 1.00 92.38 316 ALA A C 1
ATOM 2329 O O . ALA A 1 316 ? 27.235 -8.222 -29.044 1.00 92.38 316 ALA A O 1
ATOM 2330 N N . VAL A 1 317 ? 27.345 -6.806 -27.304 1.00 95.19 317 VAL A N 1
ATOM 2331 C CA . VAL A 1 317 ? 28.779 -7.005 -27.003 1.00 95.19 317 VAL A CA 1
ATOM 2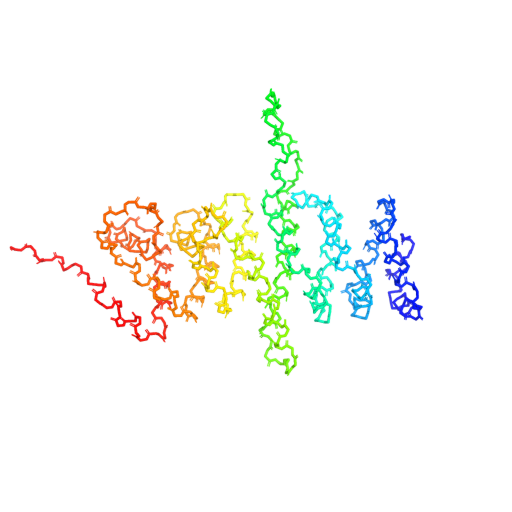332 C C . VAL A 1 317 ? 29.008 -8.156 -25.999 1.00 95.19 317 VAL A C 1
ATOM 2334 O O . VAL A 1 317 ? 30.138 -8.449 -25.619 1.00 95.19 317 VAL A O 1
ATOM 2337 N N . GLY A 1 318 ? 27.949 -8.847 -25.560 1.00 93.50 318 GLY A N 1
ATOM 2338 C CA . GLY A 1 318 ? 28.039 -9.949 -24.594 1.00 93.50 318 GLY A CA 1
ATOM 2339 C C . GLY A 1 318 ? 28.269 -9.506 -23.143 1.00 93.50 318 GLY A C 1
ATOM 2340 O O . GLY A 1 318 ? 28.724 -10.304 -22.328 1.00 93.50 318 GLY A O 1
ATOM 2341 N N . LEU A 1 319 ? 27.965 -8.246 -22.805 1.00 92.81 319 LEU A N 1
ATOM 2342 C CA . LEU A 1 319 ? 28.202 -7.643 -21.482 1.00 92.81 319 LEU A CA 1
ATOM 2343 C C . LEU A 1 319 ? 26.945 -7.552 -20.594 1.00 92.81 319 LEU A C 1
ATOM 2345 O O . LEU A 1 319 ? 26.993 -6.951 -19.516 1.00 92.81 319 LEU A O 1
ATOM 2349 N N . SER A 1 320 ? 25.820 -8.124 -21.031 1.00 93.12 320 SER A N 1
ATOM 2350 C CA . SER A 1 320 ? 24.527 -8.032 -20.341 1.00 93.12 320 SER A CA 1
ATOM 2351 C C . SER A 1 320 ? 24.088 -9.366 -19.737 1.00 93.12 320 SER A C 1
ATOM 2353 O O . SER A 1 320 ? 24.312 -10.430 -20.317 1.00 93.12 320 SER A O 1
ATOM 2355 N N . GLU A 1 321 ? 23.433 -9.309 -18.576 1.00 94.50 321 GLU A N 1
ATOM 2356 C CA . GLU A 1 321 ? 22.803 -10.482 -17.972 1.00 94.50 321 GLU A CA 1
ATOM 2357 C C . GLU A 1 321 ? 21.503 -10.816 -18.728 1.00 94.50 321 GLU A C 1
ATOM 2359 O O . GLU A 1 321 ? 20.699 -9.918 -19.012 1.00 94.50 321 GLU A O 1
ATOM 2364 N N . PRO A 1 322 ? 21.230 -12.102 -19.025 1.00 94.94 322 PRO A N 1
ATOM 2365 C CA . PRO A 1 322 ? 20.051 -12.500 -19.797 1.00 94.94 322 PRO A CA 1
ATOM 2366 C C . PRO A 1 322 ? 18.733 -12.095 -19.119 1.00 94.94 322 PRO A C 1
ATOM 2368 O O . PRO A 1 322 ? 17.732 -11.864 -19.795 1.00 94.94 322 PRO A O 1
ATOM 2371 N N . GLU A 1 323 ? 18.730 -11.969 -17.790 1.00 94.88 323 GLU A N 1
ATOM 2372 C CA . GLU A 1 323 ? 17.564 -11.537 -17.021 1.00 94.88 323 GLU A CA 1
ATOM 2373 C C . GLU A 1 323 ? 17.181 -10.081 -17.308 1.00 94.88 323 GLU A C 1
ATOM 2375 O O . GLU A 1 323 ? 16.008 -9.797 -17.550 1.00 94.88 323 GLU A O 1
ATOM 2380 N N . HIS A 1 324 ? 18.146 -9.151 -17.326 1.00 94.75 324 HIS A N 1
ATOM 2381 C CA . HIS A 1 324 ? 17.866 -7.741 -17.635 1.00 94.75 324 HIS A CA 1
ATOM 2382 C C . HIS A 1 324 ? 17.318 -7.611 -19.050 1.00 94.75 324 HIS A C 1
ATOM 2384 O O . HIS A 1 324 ? 16.323 -6.917 -19.270 1.00 94.75 324 HIS A O 1
ATOM 2390 N N . LEU A 1 325 ? 17.933 -8.329 -19.996 1.00 95.94 325 LEU A N 1
ATOM 2391 C CA . LEU A 1 325 ? 17.492 -8.370 -21.385 1.00 95.94 325 LEU A CA 1
ATOM 2392 C C . LEU A 1 325 ? 16.045 -8.872 -21.494 1.00 95.94 325 LEU A C 1
ATOM 2394 O O . LEU A 1 325 ? 15.234 -8.277 -22.202 1.00 95.94 325 LEU A O 1
ATOM 2398 N N . TRP A 1 326 ? 15.696 -9.929 -20.755 1.00 96.94 326 TRP A N 1
ATOM 2399 C CA . TRP A 1 326 ? 14.339 -10.469 -20.728 1.00 96.94 326 TRP A CA 1
ATOM 2400 C C . TRP A 1 326 ? 13.314 -9.422 -20.275 1.00 96.94 326 TRP A C 1
ATOM 2402 O O . TRP A 1 326 ? 12.295 -9.244 -20.947 1.00 96.94 326 TRP A O 1
ATOM 2412 N N . PHE A 1 327 ? 13.586 -8.690 -19.188 1.00 97.19 327 PHE A N 1
ATOM 2413 C CA . PHE A 1 327 ? 12.684 -7.644 -18.693 1.00 97.19 327 PHE A CA 1
ATOM 2414 C C . PHE A 1 327 ? 12.553 -6.469 -19.665 1.00 97.19 327 PHE A C 1
ATOM 2416 O O . PHE A 1 327 ? 11.437 -6.009 -19.915 1.00 97.19 327 PHE A O 1
ATOM 2423 N N . ALA A 1 328 ? 13.666 -6.013 -20.240 1.00 96.88 328 ALA A N 1
ATOM 2424 C CA . ALA A 1 328 ? 13.672 -4.936 -21.223 1.00 96.88 328 ALA A CA 1
ATOM 2425 C C . ALA A 1 328 ? 12.846 -5.292 -22.469 1.00 96.88 328 ALA A C 1
ATOM 2427 O O . ALA A 1 328 ? 11.995 -4.509 -22.893 1.00 96.88 328 ALA A O 1
ATOM 2428 N N . LEU A 1 329 ? 13.021 -6.503 -23.008 1.00 96.88 329 LEU A N 1
ATOM 2429 C CA . LEU A 1 329 ? 12.248 -6.984 -24.155 1.00 96.88 329 LEU A CA 1
ATOM 2430 C C . LEU A 1 329 ? 10.754 -7.127 -23.830 1.00 96.88 329 LEU A C 1
ATOM 2432 O O . LEU A 1 329 ? 9.917 -6.728 -24.637 1.00 96.88 329 LEU A O 1
ATOM 2436 N N . HIS A 1 330 ? 10.393 -7.643 -22.650 1.00 97.44 330 HIS A N 1
ATOM 2437 C CA . HIS A 1 330 ? 8.984 -7.735 -22.242 1.00 97.44 330 HIS A CA 1
ATOM 2438 C C . HIS A 1 330 ? 8.333 -6.360 -22.107 1.00 97.44 330 HIS A C 1
ATOM 2440 O O . HIS A 1 330 ? 7.186 -6.184 -22.522 1.00 97.44 330 HIS A O 1
ATOM 2446 N N . LEU A 1 331 ? 9.066 -5.380 -21.579 1.00 97.50 331 LEU A N 1
ATOM 2447 C CA . LEU A 1 331 ? 8.576 -4.014 -21.461 1.00 97.50 331 LEU A CA 1
ATOM 2448 C C . LEU A 1 331 ? 8.385 -3.359 -22.839 1.00 97.50 331 LEU A C 1
ATOM 2450 O O . LEU A 1 331 ? 7.360 -2.717 -23.060 1.00 97.50 331 LEU A O 1
ATOM 2454 N N . LEU A 1 332 ? 9.296 -3.585 -23.794 1.00 96.31 332 LEU A N 1
ATOM 2455 C CA . LEU A 1 332 ? 9.126 -3.149 -25.189 1.00 96.31 332 LEU A CA 1
ATOM 2456 C C . LEU A 1 332 ? 7.910 -3.798 -25.859 1.00 96.31 332 LEU A C 1
ATOM 2458 O O . LEU A 1 332 ? 7.120 -3.111 -26.506 1.00 96.31 332 LEU A O 1
ATOM 2462 N N . LEU A 1 333 ? 7.727 -5.111 -25.686 1.00 96.25 333 LEU A N 1
ATOM 2463 C CA . LEU A 1 333 ? 6.566 -5.825 -26.222 1.00 96.25 333 LEU A CA 1
ATOM 2464 C C . LEU A 1 333 ? 5.257 -5.297 -25.623 1.00 96.25 333 LEU A C 1
ATOM 2466 O O . LEU A 1 333 ? 4.275 -5.144 -26.348 1.00 96.25 333 LEU A O 1
ATOM 2470 N N . ALA A 1 334 ? 5.241 -4.972 -24.328 1.00 96.50 334 ALA A N 1
ATOM 2471 C CA . ALA A 1 334 ? 4.108 -4.309 -23.687 1.00 96.50 334 ALA A CA 1
ATOM 2472 C C . ALA A 1 334 ? 3.871 -2.896 -24.251 1.00 96.50 334 ALA A C 1
ATOM 2474 O O . ALA A 1 334 ? 2.721 -2.517 -24.478 1.00 96.50 334 ALA A O 1
ATOM 2475 N N . GLY A 1 335 ? 4.946 -2.152 -24.535 1.00 95.19 335 GLY A N 1
ATOM 2476 C CA . GLY A 1 335 ? 4.912 -0.855 -25.218 1.00 95.19 335 GLY A CA 1
ATOM 2477 C C . GLY A 1 335 ? 4.254 -0.913 -26.595 1.00 95.19 335 GLY A C 1
ATOM 2478 O O . GLY A 1 335 ? 3.516 -0.014 -26.971 1.00 95.19 335 GLY A O 1
ATOM 2479 N N . MET A 1 336 ? 4.456 -2.003 -27.331 1.00 95.25 336 MET A N 1
ATOM 2480 C CA . MET A 1 336 ? 3.864 -2.197 -28.657 1.00 95.25 336 MET A CA 1
ATOM 2481 C C . MET A 1 336 ? 2.491 -2.882 -28.625 1.00 95.25 336 MET A C 1
ATOM 2483 O O . MET A 1 336 ? 1.889 -3.100 -29.676 1.00 95.25 336 MET A O 1
ATOM 2487 N N . ARG A 1 337 ? 1.984 -3.298 -27.464 1.00 95.19 337 ARG A N 1
ATOM 2488 C CA . ARG A 1 337 ? 0.771 -4.119 -27.391 1.00 95.19 337 ARG A CA 1
ATOM 2489 C C . ARG A 1 337 ? -0.473 -3.322 -27.788 1.00 95.19 337 ARG A C 1
ATOM 2491 O O . ARG A 1 337 ? -0.710 -2.242 -27.265 1.00 95.19 337 ARG A O 1
ATOM 2498 N N . ASP A 1 338 ? -1.266 -3.887 -28.700 1.00 93.31 338 ASP A N 1
ATOM 2499 C CA . ASP A 1 338 ? -2.589 -3.385 -29.108 1.00 93.31 338 ASP A CA 1
ATOM 2500 C C . ASP A 1 338 ? -2.639 -1.913 -29.586 1.00 93.31 338 ASP A C 1
ATOM 2502 O O . ASP A 1 338 ? -3.714 -1.331 -29.679 1.00 93.31 338 ASP A O 1
ATOM 2506 N N . ASN A 1 339 ? -1.495 -1.327 -29.968 1.00 91.62 339 ASN A N 1
ATOM 2507 C CA . ASN A 1 339 ? -1.399 0.058 -30.432 1.00 91.62 339 ASN A CA 1
ATOM 2508 C C . ASN A 1 339 ? -0.703 0.142 -31.800 1.00 91.62 339 ASN A C 1
ATOM 2510 O O . ASN A 1 339 ? 0.515 0.001 -31.915 1.00 91.62 339 ASN A O 1
ATOM 2514 N N . ALA A 1 340 ? -1.499 0.300 -32.861 1.00 92.44 340 ALA A N 1
ATOM 2515 C CA . ALA A 1 340 ? -1.004 0.326 -34.237 1.00 92.44 340 ALA A CA 1
ATOM 2516 C C . ALA A 1 340 ? -0.184 1.588 -34.543 1.00 92.44 340 ALA A C 1
ATOM 2518 O O . ALA A 1 340 ? 0.839 1.488 -35.220 1.00 92.44 340 ALA A O 1
ATOM 2519 N N . ASP A 1 341 ? -0.590 2.737 -34.002 1.00 90.69 341 ASP A N 1
ATOM 2520 C CA . ASP A 1 341 ? 0.083 4.021 -34.223 1.00 90.69 341 ASP A CA 1
ATOM 2521 C C . ASP A 1 341 ? 1.490 3.998 -33.629 1.00 90.69 341 ASP A C 1
ATOM 2523 O O . ASP A 1 341 ? 2.476 4.307 -34.299 1.00 90.69 341 ASP A O 1
ATOM 2527 N N . VAL A 1 342 ? 1.598 3.500 -32.397 1.00 87.94 342 VAL A N 1
ATOM 2528 C CA . VAL A 1 342 ? 2.872 3.343 -31.695 1.00 87.94 342 VAL A CA 1
ATOM 2529 C C . VAL A 1 342 ? 3.792 2.340 -32.407 1.00 87.94 342 VAL A C 1
ATOM 2531 O O . VAL A 1 342 ? 4.988 2.597 -32.542 1.00 87.94 342 VAL A O 1
ATOM 2534 N N . LYS A 1 343 ? 3.258 1.232 -32.947 1.00 89.19 343 LYS A N 1
ATOM 2535 C CA . LYS A 1 343 ? 4.038 0.302 -33.793 1.00 89.19 343 LYS A CA 1
ATOM 2536 C C . LYS A 1 343 ? 4.550 0.982 -35.063 1.00 89.19 343 LYS A C 1
ATOM 2538 O O . LYS A 1 343 ? 5.707 0.794 -35.430 1.00 89.19 343 LYS A O 1
ATOM 2543 N N . GLY A 1 344 ? 3.700 1.768 -35.724 1.00 88.25 344 GLY A N 1
ATOM 2544 C CA . GLY A 1 344 ? 4.064 2.529 -36.917 1.00 88.25 344 GLY A CA 1
ATOM 2545 C C . GLY A 1 344 ? 5.173 3.544 -36.640 1.00 88.25 344 GLY A C 1
ATOM 2546 O O . GLY A 1 344 ? 6.109 3.651 -37.428 1.00 88.25 344 GLY A O 1
ATOM 2547 N N . ALA A 1 345 ? 5.110 4.226 -35.494 1.00 85.25 345 ALA A N 1
ATOM 2548 C CA . ALA A 1 345 ? 6.107 5.203 -35.061 1.00 85.25 345 ALA A CA 1
ATOM 2549 C C . ALA A 1 345 ? 7.435 4.575 -34.593 1.00 85.25 345 ALA A C 1
ATOM 2551 O O . ALA A 1 345 ? 8.480 5.211 -34.714 1.00 85.25 345 ALA A O 1
ATOM 2552 N N . ALA A 1 346 ? 7.421 3.337 -34.087 1.00 82.00 346 ALA A N 1
ATOM 2553 C CA . ALA A 1 346 ? 8.625 2.634 -33.632 1.00 82.00 346 ALA A CA 1
ATOM 2554 C C . ALA A 1 346 ? 9.441 1.989 -34.771 1.00 82.00 346 ALA A C 1
ATOM 2556 O O . ALA A 1 346 ? 10.651 1.808 -34.649 1.00 82.00 346 ALA A O 1
ATOM 2557 N N . LEU A 1 347 ? 8.807 1.644 -35.898 1.00 83.19 347 LEU A N 1
ATOM 2558 C CA . LEU A 1 347 ? 9.494 1.012 -37.035 1.00 83.19 347 LEU A CA 1
ATOM 2559 C C . LEU A 1 347 ? 10.654 1.858 -37.612 1.00 83.19 347 LEU A C 1
ATOM 2561 O O . LEU A 1 347 ? 11.711 1.289 -37.887 1.00 83.19 347 LEU A O 1
ATOM 2565 N N . PRO A 1 348 ? 10.523 3.189 -37.791 1.00 81.56 348 PRO A N 1
ATOM 2566 C CA . PRO A 1 348 ? 11.622 4.029 -38.265 1.00 81.56 348 PRO A CA 1
ATOM 2567 C C . PRO A 1 348 ? 12.761 4.191 -37.254 1.00 81.56 348 PRO A C 1
ATOM 2569 O O . PRO A 1 348 ? 13.907 4.356 -37.666 1.00 81.56 348 PRO A O 1
ATOM 2572 N N . THR A 1 349 ? 12.460 4.169 -35.952 1.00 71.81 349 THR A N 1
ATOM 2573 C CA . THR A 1 349 ? 13.437 4.430 -34.882 1.00 71.81 349 THR A CA 1
ATOM 2574 C C . THR A 1 349 ? 14.291 3.204 -34.562 1.00 71.81 349 THR A C 1
ATOM 2576 O O . THR A 1 349 ? 15.432 3.348 -34.136 1.00 71.81 349 THR A O 1
ATOM 2579 N N . MET A 1 350 ? 13.788 2.000 -34.849 1.00 64.81 350 MET A N 1
ATOM 2580 C CA . MET A 1 350 ? 14.511 0.730 -34.710 1.00 64.81 350 MET A CA 1
ATOM 2581 C C . MET A 1 350 ? 15.372 0.358 -35.927 1.00 64.81 350 MET A C 1
ATOM 2583 O O . MET A 1 350 ? 15.680 -0.821 -36.111 1.00 64.81 350 MET A O 1
ATOM 2587 N N . ARG A 1 351 ? 15.772 1.309 -36.784 1.00 63.06 351 ARG A N 1
ATOM 2588 C CA . ARG A 1 351 ? 16.726 1.004 -37.862 1.00 63.06 351 ARG A CA 1
ATOM 2589 C C . ARG A 1 351 ? 18.056 0.572 -37.246 1.00 63.06 351 ARG A C 1
ATOM 2591 O O . ARG A 1 351 ? 18.862 1.404 -36.845 1.00 63.06 351 ARG A O 1
ATOM 2598 N N . ILE A 1 352 ? 18.239 -0.746 -37.157 1.00 58.28 352 ILE A N 1
ATOM 2599 C CA . ILE A 1 352 ? 19.503 -1.400 -36.833 1.00 58.28 352 ILE A CA 1
ATOM 2600 C C . ILE A 1 352 ? 20.514 -0.817 -37.811 1.00 58.28 352 ILE A C 1
ATOM 2602 O O . ILE A 1 352 ? 20.302 -0.904 -39.021 1.00 58.28 352 ILE A O 1
ATOM 2606 N N . ALA A 1 353 ? 21.541 -0.147 -37.286 1.00 57.41 353 ALA A N 1
ATOM 2607 C CA . ALA A 1 353 ? 22.641 0.345 -38.097 1.00 57.41 353 ALA A CA 1
ATOM 2608 C C . ALA A 1 353 ? 23.140 -0.828 -38.942 1.00 57.41 353 ALA A C 1
ATOM 2610 O O . ALA A 1 353 ? 23.549 -1.847 -38.385 1.00 57.41 353 ALA A O 1
ATOM 2611 N N . ASP A 1 354 ? 23.006 -0.714 -40.263 1.00 55.62 354 ASP A N 1
ATOM 2612 C CA . ASP A 1 354 ? 23.440 -1.752 -41.188 1.00 55.62 354 ASP A CA 1
ATOM 2613 C C . ASP A 1 354 ? 24.947 -1.937 -40.953 1.00 55.62 354 ASP A C 1
ATOM 2615 O O . ASP A 1 354 ? 25.705 -0.986 -41.167 1.00 55.62 354 ASP A O 1
ATOM 2619 N N . PRO A 1 355 ? 25.418 -3.099 -40.463 1.00 55.97 355 PRO A N 1
ATOM 2620 C CA . PRO A 1 355 ? 26.805 -3.263 -40.026 1.00 55.97 355 PRO A CA 1
ATOM 2621 C C . PRO A 1 355 ? 27.824 -3.266 -41.186 1.00 55.97 355 PRO A C 1
ATOM 2623 O O . PRO A 1 355 ? 28.968 -3.663 -40.987 1.00 55.97 355 PRO A O 1
ATOM 2626 N N . GLY A 1 356 ? 27.431 -2.849 -42.395 1.00 55.72 356 GLY A N 1
ATOM 2627 C CA . GLY A 1 356 ? 28.229 -2.930 -43.621 1.00 55.72 356 GLY A CA 1
ATOM 2628 C C . GLY A 1 356 ? 28.124 -1.715 -44.546 1.00 55.72 356 GLY A C 1
ATOM 2629 O O . GLY A 1 356 ? 28.229 -1.885 -45.753 1.00 55.72 356 GLY A O 1
ATOM 2630 N N . GLY A 1 357 ? 27.874 -0.517 -44.008 1.00 53.22 357 GLY A N 1
ATOM 2631 C CA . GLY A 1 357 ? 27.680 0.709 -44.795 1.00 53.22 357 GLY A CA 1
ATOM 2632 C C . GLY A 1 357 ? 28.891 1.638 -44.959 1.00 53.22 357 GLY A C 1
ATOM 2633 O O . GLY A 1 357 ? 28.680 2.757 -45.412 1.00 53.22 357 GLY A O 1
ATOM 2634 N N . ASP A 1 358 ? 30.105 1.213 -44.597 1.00 54.09 358 ASP A N 1
ATOM 2635 C CA . ASP A 1 358 ? 31.347 1.937 -44.910 1.00 54.09 358 ASP A CA 1
ATOM 2636 C C . ASP A 1 358 ? 32.141 1.141 -45.968 1.00 54.09 358 ASP A C 1
ATOM 2638 O O . ASP A 1 358 ? 32.966 0.288 -45.630 1.00 54.09 358 ASP A O 1
ATOM 2642 N N . GLU A 1 359 ? 31.860 1.410 -47.248 1.00 45.47 359 GLU A N 1
ATOM 2643 C CA . GLU A 1 359 ? 32.810 1.237 -48.366 1.00 45.47 359 GLU A CA 1
ATOM 2644 C C . GLU A 1 359 ? 33.268 2.605 -48.879 1.00 45.47 359 GLU A C 1
ATOM 2646 O O . GLU A 1 359 ? 32.397 3.487 -49.079 1.00 45.47 359 GLU A O 1
#

Organism: NCBI:txid1333877